Protein AF-A0A7V8QM22-F1 (afdb_monomer_lite)

Secondary structure (DSSP, 8-state):
-PPPPP------------------------S-------TT-----GGGSS-HHHHHHHHHHHHHT-TTHHHHHHHHHHHHHHHHHHT----EEEESSSEE-GGGHHHHHH-TT---SEEEE--------EEEEEEE-SGGGTTHHHHHHHHHHHHHHHHHHHTT-EEEEEEE--S-SS--GGG-

Structure (mmCIF, N/CA/C/O backbone):
data_AF-A0A7V8QM22-F1
#
_entry.id   AF-A0A7V8QM22-F1
#
loop_
_atom_site.group_PDB
_atom_site.id
_atom_site.type_symbol
_atom_site.label_atom_id
_atom_site.label_alt_id
_atom_site.label_comp_id
_atom_site.label_asym_id
_atom_site.label_entity_id
_atom_site.label_seq_id
_atom_site.pdbx_PDB_ins_code
_atom_site.Cartn_x
_atom_site.Cartn_y
_atom_site.Cartn_z
_atom_site.occupancy
_atom_site.B_iso_or_equiv
_atom_site.auth_seq_id
_atom_site.auth_comp_id
_atom_site.auth_asym_id
_atom_site.auth_atom_id
_atom_site.pdbx_PDB_model_num
ATOM 1 N N . ALA A 1 1 ? 80.770 -4.528 4.089 1.00 45.28 1 ALA A N 1
ATOM 2 C CA . ALA A 1 1 ? 79.587 -5.407 4.000 1.00 45.28 1 ALA A CA 1
ATOM 3 C C . ALA A 1 1 ? 78.408 -4.649 4.597 1.00 45.28 1 ALA A C 1
ATOM 5 O O . ALA A 1 1 ? 78.190 -4.678 5.799 1.00 45.28 1 ALA A O 1
ATOM 6 N N . GLU A 1 2 ? 77.766 -3.831 3.766 1.00 41.53 2 GLU A N 1
ATOM 7 C CA . GLU A 1 2 ? 76.784 -2.824 4.176 1.00 41.53 2 GLU A CA 1
ATOM 8 C C . GLU A 1 2 ? 75.385 -3.440 4.291 1.00 41.53 2 GLU A C 1
ATOM 10 O O . GLU A 1 2 ? 74.870 -4.046 3.348 1.00 41.53 2 GLU A O 1
ATOM 15 N N . GLY A 1 3 ? 74.776 -3.294 5.469 1.00 40.25 3 GLY A N 1
ATOM 16 C CA . GLY A 1 3 ? 73.419 -3.740 5.760 1.00 40.25 3 GLY A CA 1
ATOM 17 C C . GLY A 1 3 ? 72.374 -2.843 5.097 1.00 40.25 3 GLY A C 1
ATOM 18 O O . GLY A 1 3 ? 72.272 -1.658 5.402 1.00 40.25 3 GLY A O 1
ATOM 19 N N . ARG A 1 4 ? 71.559 -3.424 4.212 1.00 44.34 4 ARG A N 1
ATOM 20 C CA . ARG A 1 4 ? 70.336 -2.796 3.691 1.00 44.34 4 ARG A CA 1
ATOM 21 C C . ARG A 1 4 ? 69.143 -3.143 4.596 1.00 44.34 4 ARG A C 1
ATOM 23 O O . ARG A 1 4 ? 68.925 -4.328 4.851 1.00 44.34 4 ARG A O 1
ATOM 30 N N . PRO A 1 5 ? 68.333 -2.168 5.046 1.00 45.66 5 PRO A N 1
ATOM 31 C CA . PRO A 1 5 ? 67.166 -2.442 5.878 1.00 45.66 5 PRO A CA 1
ATOM 32 C C . PRO A 1 5 ? 65.980 -2.997 5.070 1.00 45.66 5 PRO A C 1
ATOM 34 O O . PRO A 1 5 ? 65.733 -2.623 3.919 1.00 45.66 5 PRO A O 1
ATOM 37 N N . ARG A 1 6 ? 65.240 -3.911 5.714 1.00 42.06 6 ARG A N 1
ATOM 38 C CA . ARG A 1 6 ? 63.990 -4.542 5.257 1.00 42.06 6 ARG A CA 1
ATOM 39 C C . ARG A 1 6 ? 62.952 -3.490 4.840 1.00 42.06 6 ARG A C 1
ATOM 41 O O . ARG A 1 6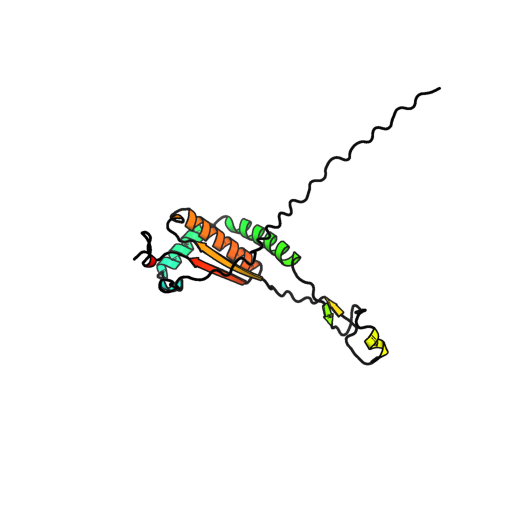 ? 62.609 -2.612 5.621 1.00 42.06 6 ARG A O 1
ATOM 48 N N . ARG A 1 7 ? 62.380 -3.639 3.639 1.00 43.34 7 ARG A N 1
ATOM 49 C CA . ARG A 1 7 ? 61.171 -2.914 3.213 1.00 43.34 7 ARG A CA 1
ATOM 50 C C . ARG A 1 7 ? 59.961 -3.403 4.016 1.00 43.34 7 ARG A C 1
ATOM 52 O O . ARG A 1 7 ? 59.476 -4.508 3.780 1.00 43.34 7 ARG A O 1
ATOM 59 N N . GLU A 1 8 ? 59.458 -2.573 4.922 1.00 37.38 8 GLU A N 1
ATOM 60 C CA . GLU A 1 8 ? 58.144 -2.748 5.544 1.00 37.38 8 GLU A CA 1
ATOM 61 C C . GLU A 1 8 ? 57.033 -2.572 4.499 1.00 37.38 8 GLU A C 1
ATOM 63 O O . GLU A 1 8 ? 56.907 -1.536 3.843 1.00 37.38 8 GLU A O 1
ATOM 68 N N . ARG A 1 9 ? 56.212 -3.612 4.329 1.00 37.69 9 ARG A N 1
ATOM 69 C CA . ARG A 1 9 ? 54.953 -3.537 3.584 1.00 37.69 9 ARG A CA 1
ATOM 70 C C . ARG A 1 9 ? 53.921 -2.829 4.461 1.00 37.69 9 ARG A C 1
ATOM 72 O O . ARG A 1 9 ? 53.486 -3.389 5.461 1.00 37.69 9 ARG A O 1
ATOM 79 N N . ARG A 1 10 ? 53.485 -1.631 4.065 1.00 36.47 10 ARG A N 1
ATOM 80 C CA . ARG A 1 10 ? 52.263 -1.021 4.611 1.00 36.47 10 ARG A CA 1
ATOM 81 C C . ARG A 1 10 ? 51.049 -1.876 4.213 1.00 36.47 10 ARG A C 1
ATOM 83 O O . ARG A 1 10 ? 50.891 -2.131 3.017 1.00 36.47 10 ARG A O 1
ATOM 90 N N . PRO A 1 11 ? 50.170 -2.288 5.141 1.00 33.47 11 PRO A N 1
ATOM 91 C CA . PRO A 1 11 ? 48.854 -2.775 4.761 1.00 33.47 11 PRO A CA 1
ATOM 92 C C . PRO A 1 11 ? 48.013 -1.582 4.289 1.00 33.47 11 PRO A C 1
ATOM 94 O O . PRO A 1 11 ? 47.909 -0.566 4.979 1.00 33.47 11 PRO A O 1
ATOM 97 N N . ALA A 1 12 ? 47.438 -1.692 3.092 1.00 37.38 12 ALA A N 1
ATOM 98 C CA . ALA A 1 12 ? 46.453 -0.743 2.597 1.00 37.38 12 ALA A CA 1
ATOM 99 C C . ALA A 1 12 ? 45.222 -0.793 3.514 1.00 37.38 12 ALA A C 1
ATOM 101 O O . ALA A 1 12 ? 44.498 -1.787 3.558 1.00 37.38 12 ALA A O 1
ATOM 102 N N . GLN A 1 13 ? 45.028 0.273 4.285 1.00 35.12 13 GLN A N 1
ATOM 103 C CA . GLN A 1 13 ? 43.844 0.483 5.102 1.00 35.12 13 GLN A CA 1
ATOM 104 C C . GLN A 1 13 ? 42.656 0.854 4.204 1.00 35.12 13 GLN A C 1
ATOM 106 O O . GLN A 1 13 ? 42.720 1.818 3.449 1.00 35.12 13 GLN A O 1
ATOM 111 N N . GLY A 1 14 ? 41.584 0.069 4.326 1.00 31.55 14 GLY A N 1
ATOM 112 C CA . GLY A 1 14 ? 40.194 0.525 4.384 1.00 31.55 14 GLY A CA 1
ATOM 113 C C . GLY A 1 14 ? 39.611 1.314 3.208 1.00 31.55 14 GLY A C 1
ATOM 114 O O . GLY A 1 14 ? 39.709 2.534 3.160 1.00 31.55 14 GLY A O 1
ATOM 115 N N . MET A 1 15 ? 38.795 0.638 2.396 1.00 32.09 15 MET A N 1
ATOM 116 C CA . MET A 1 15 ? 37.556 1.239 1.887 1.00 32.09 15 MET A CA 1
ATOM 117 C C . MET A 1 15 ? 36.357 0.427 2.392 1.00 32.09 15 MET A C 1
ATOM 119 O O . MET A 1 15 ? 36.405 -0.805 2.352 1.00 32.09 15 MET A O 1
ATOM 123 N N . PRO A 1 16 ? 35.306 1.080 2.920 1.00 36.97 16 PRO A N 1
ATOM 124 C CA . PRO A 1 16 ? 34.234 0.390 3.615 1.00 36.97 16 PRO A CA 1
ATOM 125 C C . PRO A 1 16 ? 33.339 -0.380 2.646 1.00 36.97 16 PRO A C 1
ATOM 127 O O . PRO A 1 16 ? 32.960 0.105 1.578 1.00 36.97 16 PRO A O 1
ATOM 130 N N . ALA A 1 17 ? 32.971 -1.582 3.085 1.00 35.38 17 ALA A N 1
ATOM 131 C CA . ALA A 1 17 ? 31.935 -2.405 2.496 1.00 35.38 17 ALA A CA 1
ATOM 132 C C . ALA A 1 17 ? 30.661 -1.578 2.282 1.00 35.38 17 ALA A C 1
ATOM 134 O O . ALA A 1 17 ? 30.117 -0.975 3.210 1.00 35.38 17 ALA A O 1
ATOM 135 N N . SER A 1 18 ? 30.170 -1.564 1.045 1.00 34.50 18 SER A N 1
ATOM 136 C CA . SER A 1 18 ? 28.852 -1.039 0.726 1.00 34.50 18 SER A CA 1
ATOM 137 C C . SER A 1 18 ? 27.806 -1.800 1.540 1.00 34.50 18 SER A C 1
ATOM 139 O O . SER A 1 18 ? 27.536 -2.972 1.269 1.00 34.50 18 SER A O 1
ATOM 141 N N . ILE A 1 19 ? 27.187 -1.126 2.508 1.00 38.94 19 ILE A N 1
ATOM 142 C CA . ILE A 1 19 ? 25.986 -1.599 3.201 1.00 38.94 19 ILE A CA 1
ATOM 143 C C . ILE A 1 19 ? 24.818 -1.473 2.215 1.00 38.94 19 ILE A C 1
ATOM 145 O O . ILE A 1 19 ? 23.963 -0.594 2.293 1.00 38.94 19 ILE A O 1
ATOM 149 N N . ALA A 1 20 ? 24.805 -2.345 1.213 1.00 33.81 20 ALA A N 1
ATOM 150 C CA . ALA A 1 20 ? 23.637 -2.600 0.395 1.00 33.81 20 ALA A CA 1
ATOM 151 C C . ALA A 1 20 ? 22.849 -3.722 1.071 1.00 33.81 20 ALA A C 1
ATOM 153 O O . ALA A 1 20 ? 22.797 -4.844 0.580 1.00 33.81 20 ALA A O 1
ATOM 154 N N . GLY A 1 21 ? 22.244 -3.407 2.219 1.00 31.16 21 GLY A N 1
ATOM 155 C CA . GLY A 1 21 ? 21.245 -4.265 2.843 1.00 31.16 21 GLY A CA 1
ATOM 156 C C . GLY A 1 21 ? 20.029 -4.363 1.928 1.00 31.16 21 GLY A C 1
ATOM 157 O O . GLY A 1 21 ? 19.086 -3.583 2.034 1.00 31.16 21 GLY A O 1
ATOM 158 N N . SER A 1 22 ? 20.064 -5.282 0.967 1.00 33.56 22 SER A N 1
ATOM 159 C CA . SER A 1 22 ? 18.864 -5.730 0.283 1.00 33.56 22 SER A CA 1
ATOM 160 C C . SER A 1 22 ? 18.075 -6.560 1.283 1.00 33.56 22 SER A C 1
ATOM 162 O O . SER A 1 22 ? 18.354 -7.742 1.468 1.00 33.56 22 SER A O 1
ATOM 164 N N . VAL A 1 23 ? 17.095 -5.943 1.940 1.00 36.41 23 VAL A N 1
ATOM 165 C CA . VAL A 1 23 ? 16.061 -6.690 2.659 1.00 36.41 23 VAL A CA 1
ATOM 166 C C . VAL A 1 23 ? 15.199 -7.374 1.599 1.00 36.41 23 VAL A C 1
ATOM 168 O O . VAL A 1 23 ? 14.213 -6.835 1.107 1.00 36.41 23 VAL A O 1
ATOM 171 N N . SER A 1 24 ? 15.643 -8.541 1.145 1.00 38.94 24 SER A N 1
ATOM 172 C CA . SER A 1 24 ? 14.821 -9.468 0.382 1.00 38.94 24 SER A CA 1
ATOM 173 C C . SER A 1 24 ? 14.064 -10.325 1.383 1.00 38.94 24 SER A C 1
ATOM 175 O O . SER A 1 24 ? 14.605 -11.310 1.883 1.00 38.94 24 SER A O 1
ATOM 177 N N . VAL A 1 25 ? 12.819 -9.955 1.680 1.00 43.47 25 VAL A N 1
ATOM 178 C CA . VAL A 1 25 ? 11.895 -10.867 2.358 1.00 43.47 25 VAL A CA 1
ATOM 179 C C . VAL A 1 25 ? 11.532 -11.946 1.343 1.00 43.47 25 VAL A C 1
ATOM 181 O O . VAL A 1 25 ? 10.702 -11.741 0.461 1.00 43.47 25 VAL A O 1
ATOM 184 N N . ARG A 1 26 ? 12.230 -13.082 1.400 1.00 41.56 26 ARG A N 1
ATOM 185 C CA . ARG A 1 26 ? 11.804 -14.296 0.706 1.00 41.56 26 ARG A CA 1
ATOM 186 C C . ARG A 1 26 ? 10.667 -14.876 1.535 1.00 41.56 26 ARG A C 1
ATOM 188 O O . ARG A 1 26 ? 10.925 -15.439 2.593 1.00 41.56 26 ARG A O 1
ATOM 195 N N . ILE A 1 27 ? 9.429 -14.734 1.069 1.00 49.97 27 ILE A N 1
ATOM 196 C CA . ILE A 1 27 ? 8.336 -15.552 1.594 1.00 49.97 27 ILE A CA 1
ATOM 197 C C . ILE A 1 27 ? 8.632 -16.965 1.094 1.00 49.97 27 ILE A C 1
ATOM 199 O O . ILE A 1 27 ? 8.456 -17.269 -0.085 1.00 49.97 27 ILE A O 1
ATOM 203 N N . ALA A 1 28 ? 9.231 -17.789 1.955 1.00 51.16 28 ALA A N 1
ATOM 204 C CA . ALA A 1 28 ? 9.367 -19.209 1.686 1.00 51.16 28 ALA A CA 1
ATOM 205 C C . ALA A 1 28 ? 7.959 -19.767 1.449 1.00 51.16 28 ALA A C 1
ATOM 207 O O . ALA A 1 28 ? 7.033 -19.416 2.182 1.00 51.16 28 ALA A O 1
ATOM 208 N N . ALA A 1 29 ? 7.791 -20.604 0.424 1.00 55.72 29 ALA A N 1
ATOM 209 C CA . ALA A 1 29 ? 6.568 -21.373 0.246 1.00 55.72 29 ALA A CA 1
ATOM 210 C C . ALA A 1 29 ? 6.501 -22.399 1.387 1.00 55.72 29 ALA A C 1
ATOM 212 O O . ALA A 1 29 ? 6.966 -23.528 1.255 1.00 55.72 29 ALA A O 1
ATOM 213 N N . GLY A 1 30 ? 6.038 -21.944 2.551 1.00 65.12 30 GLY A N 1
ATOM 214 C CA . GLY A 1 30 ? 5.703 -22.794 3.680 1.00 65.12 30 GLY A CA 1
ATOM 215 C C . GLY A 1 30 ? 4.510 -23.692 3.344 1.00 65.12 30 GLY A C 1
ATOM 216 O O . GLY A 1 30 ? 3.921 -23.558 2.264 1.00 65.12 30 GLY A O 1
ATOM 217 N N . PRO A 1 31 ? 4.146 -24.613 4.251 1.00 70.31 31 PRO A N 1
ATOM 218 C CA . PRO A 1 31 ? 2.927 -25.399 4.104 1.00 70.31 31 PRO A CA 1
ATOM 219 C C . PRO A 1 31 ? 1.745 -24.472 3.795 1.00 70.31 31 PRO A C 1
ATOM 221 O O . PRO A 1 31 ? 1.655 -23.368 4.342 1.00 70.31 31 PRO A O 1
ATOM 224 N N . ARG A 1 32 ? 0.874 -24.894 2.868 1.00 71.56 32 ARG A N 1
ATOM 225 C CA . ARG A 1 32 ? -0.347 -24.142 2.559 1.00 71.56 32 ARG A CA 1
ATOM 226 C C . ARG A 1 32 ? -1.127 -23.989 3.859 1.00 71.56 32 ARG A C 1
ATOM 228 O O . ARG A 1 32 ? -1.402 -24.974 4.530 1.00 71.56 32 ARG A O 1
ATOM 235 N N . TYR A 1 33 ? -1.397 -22.744 4.230 1.00 78.06 33 TYR A N 1
ATOM 236 C CA . TYR A 1 33 ? -2.217 -22.438 5.388 1.00 78.06 33 TYR A CA 1
ATOM 237 C C . TYR A 1 33 ? -3.641 -22.916 5.103 1.00 78.06 33 TYR A C 1
ATOM 239 O O . TYR A 1 33 ? -4.306 -22.372 4.217 1.00 78.06 33 TYR A O 1
ATOM 247 N N . ASP A 1 34 ? -4.081 -23.943 5.825 1.00 80.38 34 ASP A N 1
ATOM 248 C CA . ASP A 1 34 ? -5.452 -24.428 5.753 1.00 80.38 34 ASP A CA 1
ATOM 249 C C . ASP A 1 34 ? -6.336 -23.523 6.608 1.00 80.38 34 ASP A C 1
ATOM 251 O O . ASP A 1 34 ? -6.185 -23.414 7.827 1.00 80.38 34 ASP A O 1
ATOM 255 N N . VAL A 1 35 ? -7.248 -22.821 5.939 1.00 80.94 35 VAL A N 1
ATOM 256 C CA . VAL A 1 35 ? -8.202 -21.932 6.599 1.00 80.94 35 VAL A CA 1
ATOM 257 C C . VAL A 1 35 ? -9.227 -22.794 7.329 1.00 80.94 35 VAL A C 1
ATOM 259 O O . VAL A 1 35 ? -10.015 -23.484 6.688 1.00 80.94 35 VAL A O 1
ATOM 262 N N . TYR A 1 36 ? -9.224 -22.731 8.662 1.00 81.25 36 TYR A N 1
ATOM 263 C CA . TYR A 1 36 ? -10.134 -23.512 9.504 1.00 81.25 36 TYR A CA 1
ATOM 264 C C . TYR A 1 36 ? -11.610 -23.143 9.277 1.00 81.25 36 TYR A C 1
ATOM 266 O O . TYR A 1 36 ? -12.461 -24.018 9.156 1.00 81.25 36 TYR A O 1
ATOM 274 N N . THR A 1 37 ? -11.926 -21.847 9.176 1.00 84.56 37 THR A N 1
ATOM 275 C CA . THR A 1 37 ? -13.270 -21.352 8.842 1.00 84.56 37 THR A CA 1
ATOM 276 C C . THR A 1 37 ? -13.203 -19.922 8.308 1.00 84.56 37 THR A C 1
ATOM 278 O O . THR A 1 37 ? -12.289 -19.181 8.658 1.00 84.56 37 THR A O 1
ATOM 281 N N . ARG A 1 38 ? -14.174 -19.540 7.471 1.00 85.06 38 ARG A N 1
ATOM 282 C CA . ARG A 1 38 ? -14.392 -18.159 6.989 1.00 85.06 38 ARG A CA 1
ATOM 283 C C . ARG A 1 38 ? -15.728 -17.576 7.447 1.00 85.06 38 ARG A C 1
ATOM 285 O O . ARG A 1 38 ? -16.110 -16.498 7.012 1.00 85.06 38 ARG A O 1
ATOM 292 N N . ALA A 1 39 ? -16.463 -18.295 8.297 1.00 85.31 39 ALA A N 1
ATOM 293 C CA . ALA A 1 39 ? -17.824 -17.930 8.692 1.00 85.31 39 ALA A CA 1
ATOM 294 C C . ALA A 1 39 ? -17.919 -16.575 9.422 1.00 85.31 39 ALA A C 1
ATOM 296 O O . ALA A 1 39 ? -19.001 -16.004 9.510 1.00 85.31 39 ALA A O 1
ATOM 297 N N . HIS A 1 40 ? -16.794 -16.068 9.933 1.00 80.38 40 HIS A N 1
ATOM 298 C CA . HIS A 1 40 ? -16.707 -14.820 10.691 1.00 80.38 40 HIS A CA 1
ATOM 299 C C . HIS A 1 40 ? -15.883 -13.736 9.980 1.00 80.38 40 HIS A C 1
ATOM 301 O O . HIS A 1 40 ? -15.652 -12.678 10.563 1.00 80.38 40 HIS A O 1
ATOM 307 N N . ASP A 1 41 ? -15.417 -13.998 8.755 1.00 83.25 41 ASP A N 1
ATOM 308 C CA . ASP A 1 41 ? -14.631 -13.033 7.992 1.00 83.25 41 ASP A CA 1
ATOM 309 C C . ASP A 1 41 ? -15.569 -12.041 7.302 1.00 83.25 41 ASP A C 1
ATOM 311 O O . ASP A 1 41 ? -16.475 -12.427 6.563 1.00 83.25 41 ASP A O 1
ATOM 315 N N . GLU A 1 42 ? -15.315 -10.749 7.495 1.00 85.44 42 GLU A N 1
ATOM 316 C CA . GLU A 1 42 ? -16.061 -9.678 6.842 1.00 85.44 42 GLU A CA 1
ATOM 317 C C . GLU A 1 42 ? -15.110 -8.791 6.036 1.00 85.44 42 GLU A C 1
ATOM 319 O O . GLU A 1 42 ? -14.013 -8.445 6.478 1.00 85.44 42 GLU A O 1
ATOM 324 N N . THR A 1 43 ? -15.530 -8.411 4.829 1.00 88.62 43 THR A N 1
ATOM 325 C CA . THR A 1 43 ? -14.833 -7.417 4.008 1.00 88.62 43 THR A CA 1
ATOM 326 C C . THR A 1 43 ? -15.763 -6.244 3.772 1.00 88.62 43 THR A C 1
ATOM 328 O O . THR A 1 43 ? -16.776 -6.375 3.090 1.00 88.62 43 THR A O 1
ATOM 331 N N . VAL A 1 44 ? -15.387 -5.086 4.306 1.00 88.62 44 VAL A N 1
ATOM 332 C CA . VAL A 1 44 ? -16.162 -3.849 4.187 1.00 88.62 44 VAL A CA 1
ATOM 333 C C . VAL A 1 44 ? -15.374 -2.841 3.366 1.00 88.62 44 VAL A C 1
ATOM 335 O O . VAL A 1 44 ? -14.145 -2.766 3.462 1.00 88.62 44 VAL A O 1
ATOM 338 N N . ARG A 1 45 ? -16.063 -2.041 2.547 1.00 87.25 45 ARG A N 1
ATOM 339 C CA . ARG A 1 45 ? -15.408 -0.934 1.848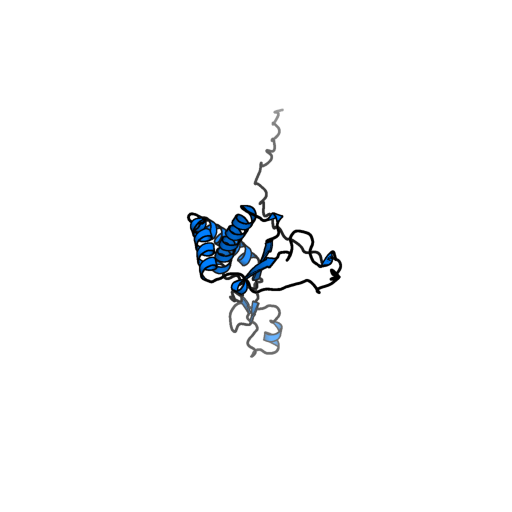 1.00 87.25 45 ARG A CA 1
ATOM 340 C C . ARG A 1 45 ? -15.165 0.212 2.831 1.00 87.25 45 ARG A C 1
ATOM 342 O O . ARG A 1 45 ? -16.099 0.622 3.515 1.00 87.25 45 ARG A O 1
ATOM 349 N N . PRO A 1 46 ? -13.961 0.813 2.859 1.00 82.31 46 PRO A N 1
ATOM 350 C CA . PRO A 1 46 ? -13.670 1.911 3.780 1.00 82.31 46 PRO A CA 1
ATOM 351 C C . PRO A 1 46 ? -14.635 3.102 3.674 1.00 82.31 46 PRO A C 1
ATOM 353 O O . PRO A 1 46 ? -14.899 3.758 4.675 1.00 82.31 46 PRO A O 1
ATOM 356 N N . GLY A 1 47 ? -15.172 3.371 2.477 1.00 82.69 47 GLY A N 1
ATOM 357 C CA . GLY A 1 47 ? -16.133 4.455 2.244 1.00 82.69 47 GLY A CA 1
ATOM 358 C C . GLY A 1 47 ? -17.489 4.259 2.926 1.00 82.69 47 GLY A C 1
ATOM 359 O O . GLY A 1 47 ? -18.171 5.244 3.177 1.00 82.69 47 GLY A O 1
ATOM 360 N N . ASP A 1 48 ? -17.842 3.022 3.279 1.00 87.19 48 ASP A N 1
ATOM 361 C CA . ASP A 1 48 ? -19.116 2.702 3.929 1.00 87.19 48 ASP A CA 1
ATOM 362 C C . ASP A 1 48 ? -19.016 2.825 5.465 1.00 87.19 48 ASP A C 1
ATOM 364 O O . ASP A 1 48 ? -20.029 2.870 6.158 1.00 87.19 48 ASP A O 1
ATOM 368 N N . LEU A 1 49 ? -17.793 2.912 6.011 1.00 85.62 49 LEU A N 1
ATOM 369 C CA . LEU A 1 49 ? -17.527 2.959 7.456 1.00 85.62 49 LEU A CA 1
ATOM 370 C C . LEU A 1 49 ? -17.617 4.365 8.061 1.00 85.62 49 LEU A C 1
ATOM 372 O O . LEU A 1 49 ? -17.725 4.508 9.280 1.00 85.62 49 LEU A O 1
ATOM 376 N N . VAL A 1 50 ? -17.496 5.411 7.243 1.00 88.31 50 VAL A N 1
ATOM 377 C CA . VAL A 1 50 ? -17.389 6.798 7.713 1.00 88.31 50 VAL A CA 1
ATOM 378 C C . VAL A 1 50 ? -18.228 7.735 6.863 1.00 88.31 50 VAL A C 1
ATOM 380 O O . VAL A 1 50 ? -18.252 7.644 5.639 1.00 88.31 50 VAL A O 1
ATOM 383 N N . SER A 1 51 ? -18.876 8.703 7.512 1.00 91.94 51 SER A N 1
ATOM 384 C CA . SER A 1 51 ? -19.573 9.763 6.786 1.00 91.94 51 SER A CA 1
ATOM 385 C C . SER A 1 51 ? -18.581 10.669 6.032 1.00 91.94 51 SER A C 1
ATOM 387 O O . SER A 1 51 ? -17.434 10.839 6.470 1.00 91.94 51 SER A O 1
ATOM 389 N N . PRO A 1 52 ? -19.011 11.344 4.948 1.00 91.88 52 PRO A N 1
ATOM 390 C CA . PRO A 1 52 ? -18.154 12.270 4.204 1.00 91.88 52 PRO A CA 1
ATOM 391 C C . PRO A 1 52 ? -17.526 13.370 5.074 1.00 91.88 52 PRO A C 1
ATOM 393 O O . PRO A 1 52 ? -16.362 13.721 4.894 1.00 91.88 52 PRO A O 1
ATOM 396 N N . GLN A 1 53 ? -18.266 13.886 6.062 1.00 92.19 53 GLN A N 1
ATOM 397 C CA . GLN A 1 53 ? -17.776 14.919 6.982 1.00 92.19 53 GLN A CA 1
ATOM 398 C C . GLN A 1 53 ? -16.662 14.395 7.900 1.00 92.19 53 GLN A C 1
ATOM 400 O O . GLN A 1 53 ? -15.650 15.070 8.109 1.00 92.19 53 GLN A O 1
ATOM 405 N N . GLN A 1 54 ? -16.814 13.175 8.424 1.00 91.06 54 GLN A N 1
ATOM 406 C CA . GLN A 1 54 ? -15.772 12.530 9.225 1.00 91.06 54 GLN A CA 1
ATOM 407 C C . GLN A 1 54 ? -14.521 12.262 8.389 1.00 91.06 54 GLN A C 1
ATOM 409 O O . GLN A 1 54 ? -13.413 12.526 8.855 1.00 91.06 54 GLN A O 1
ATOM 414 N N . LEU A 1 55 ? -14.688 11.808 7.145 1.00 90.69 55 LEU A N 1
ATOM 415 C CA . LEU A 1 55 ? -13.579 11.576 6.225 1.00 90.69 55 LEU A CA 1
ATOM 416 C C . LEU A 1 55 ? -12.787 12.863 5.951 1.00 90.69 55 LEU A C 1
ATOM 418 O O . LEU A 1 55 ? -11.560 12.857 6.044 1.00 90.69 55 LEU A O 1
ATOM 422 N N . MET A 1 56 ? -13.472 13.983 5.697 1.00 91.81 56 MET A N 1
ATOM 423 C CA . MET A 1 56 ? -12.825 15.292 5.538 1.00 91.81 56 MET A CA 1
ATOM 424 C C . MET A 1 56 ? -12.047 15.710 6.793 1.00 91.81 56 MET A C 1
ATOM 426 O O . MET A 1 56 ? -10.912 16.174 6.692 1.00 91.81 56 MET A O 1
ATOM 430 N N . SER A 1 57 ? -12.623 15.508 7.981 1.00 92.44 57 SER A N 1
ATOM 431 C CA . SER A 1 57 ? -11.953 15.812 9.252 1.00 92.44 57 SER A CA 1
ATOM 432 C C . SER A 1 57 ? -10.681 14.980 9.447 1.00 92.44 57 SER A C 1
ATOM 434 O O . SER A 1 57 ? -9.622 15.529 9.755 1.00 92.44 57 SER A O 1
ATOM 436 N N . LEU A 1 58 ? -10.753 13.665 9.214 1.00 89.19 58 LEU A N 1
ATOM 437 C CA . LEU A 1 58 ? -9.603 12.760 9.306 1.00 89.19 58 LEU A CA 1
ATOM 438 C C . LEU A 1 58 ? -8.516 13.119 8.289 1.00 89.19 58 LEU A C 1
ATOM 440 O O . LEU A 1 58 ? -7.329 13.102 8.618 1.00 89.19 58 LEU A O 1
ATOM 444 N N . ARG A 1 59 ? -8.915 13.489 7.066 1.00 89.94 59 ARG A N 1
ATOM 445 C CA . ARG A 1 59 ? -7.985 13.934 6.028 1.00 89.94 59 ARG A CA 1
ATOM 446 C C . ARG A 1 59 ? -7.235 15.192 6.454 1.00 89.94 59 ARG A C 1
ATOM 448 O O . ARG A 1 59 ? -6.009 15.214 6.369 1.00 89.94 59 ARG A O 1
ATOM 455 N N . ARG A 1 60 ? -7.951 16.188 6.980 1.00 90.62 60 ARG A N 1
ATOM 456 C CA . ARG A 1 60 ? -7.349 17.423 7.490 1.00 90.62 60 ARG A CA 1
ATOM 457 C C . ARG A 1 60 ? -6.352 17.143 8.618 1.00 90.62 60 ARG A C 1
ATOM 459 O O . ARG A 1 60 ? -5.246 17.665 8.586 1.00 90.62 60 ARG A O 1
ATOM 466 N N . GLN A 1 61 ? -6.693 16.265 9.564 1.00 88.38 61 GLN A N 1
ATOM 467 C CA . GLN A 1 61 ? -5.783 15.882 10.654 1.00 88.38 61 GLN A CA 1
ATOM 468 C C . GLN A 1 61 ? -4.480 15.239 10.149 1.00 88.38 61 GLN A C 1
ATOM 470 O O . GLN A 1 61 ? -3.418 15.459 10.732 1.00 88.38 61 GLN A O 1
ATOM 475 N N . LEU A 1 62 ? -4.540 14.440 9.077 1.00 85.56 62 LEU A N 1
ATOM 476 C CA . LEU A 1 62 ? -3.338 13.871 8.459 1.00 85.56 62 LEU A CA 1
ATOM 477 C C . LEU A 1 62 ? -2.477 14.953 7.803 1.00 85.56 62 LEU A C 1
ATOM 479 O O . LEU A 1 62 ? -1.260 14.957 7.985 1.00 85.56 62 LEU A O 1
ATOM 483 N N . GLU A 1 63 ? -3.105 15.876 7.077 1.00 84.81 63 GLU A N 1
ATOM 484 C CA . GLU A 1 63 ? -2.424 16.979 6.393 1.00 84.81 63 GLU A CA 1
ATOM 485 C C . GLU A 1 63 ? -1.749 17.940 7.383 1.00 84.81 63 GLU A C 1
ATOM 487 O O . GLU A 1 63 ? -0.574 18.270 7.216 1.00 84.81 63 GLU A O 1
ATOM 492 N N . GLU A 1 64 ? -2.433 18.305 8.469 1.00 85.75 64 GLU A N 1
ATOM 493 C CA . GLU A 1 64 ? -1.886 19.129 9.560 1.00 85.75 64 GLU A CA 1
ATOM 494 C C . GLU A 1 64 ? -0.696 18.466 10.267 1.00 85.75 64 GLU A C 1
ATOM 496 O O . GLU A 1 64 ? 0.196 19.148 10.767 1.00 85.75 64 GLU A O 1
ATOM 501 N N . ALA A 1 65 ? -0.649 17.134 10.294 1.00 77.81 65 ALA A N 1
ATOM 502 C CA . ALA A 1 65 ? 0.453 16.380 10.880 1.00 77.81 65 ALA A CA 1
ATOM 503 C C . ALA A 1 65 ? 1.654 16.199 9.926 1.00 77.81 65 ALA A C 1
ATOM 505 O O . ALA A 1 65 ? 2.681 15.658 10.341 1.00 77.81 65 ALA A O 1
ATOM 506 N N . THR A 1 66 ? 1.562 16.647 8.665 1.00 70.44 66 THR A N 1
ATOM 507 C CA . THR A 1 66 ? 2.620 16.491 7.644 1.00 70.44 66 THR A CA 1
ATOM 508 C C . THR A 1 66 ? 3.147 17.784 6.980 1.00 70.44 66 THR A C 1
ATOM 510 O O . THR A 1 66 ? 3.569 17.727 5.822 1.00 70.44 66 THR A O 1
ATOM 513 N N . PRO A 1 67 ? 3.266 18.943 7.662 1.00 66.44 67 PRO A N 1
ATOM 514 C CA . PRO A 1 67 ? 3.708 20.185 7.016 1.00 66.44 67 PRO A CA 1
ATOM 515 C C . PRO A 1 67 ? 5.148 20.113 6.470 1.00 66.44 67 PRO A C 1
ATOM 517 O O . PRO A 1 67 ? 5.443 20.664 5.411 1.00 66.44 67 PRO A O 1
ATOM 520 N N . GLU A 1 68 ? 6.049 19.365 7.118 1.00 66.69 68 GLU A N 1
ATOM 521 C CA . GLU A 1 68 ? 7.444 19.191 6.662 1.00 66.69 68 GLU A CA 1
ATOM 522 C C . GLU A 1 68 ? 7.656 17.998 5.713 1.00 66.69 68 GLU A C 1
ATOM 524 O O . GLU A 1 68 ? 8.763 17.739 5.222 1.00 66.69 68 GLU A O 1
ATOM 529 N N . ALA A 1 69 ? 6.600 17.242 5.423 1.00 66.62 69 ALA A N 1
ATOM 530 C CA . ALA A 1 69 ? 6.751 15.915 4.850 1.00 66.62 69 ALA A CA 1
ATOM 531 C C . ALA A 1 69 ? 7.112 15.921 3.357 1.00 66.62 69 ALA A C 1
ATOM 533 O O . ALA A 1 69 ? 7.702 14.966 2.855 1.00 66.62 69 ALA A O 1
ATOM 534 N N . THR A 1 70 ? 6.876 17.029 2.652 1.00 68.44 70 THR A N 1
ATOM 535 C CA . THR A 1 70 ? 7.183 17.199 1.221 1.00 68.44 70 THR A CA 1
ATOM 536 C C . THR A 1 70 ? 8.656 16.934 0.880 1.00 68.44 70 THR A C 1
ATOM 538 O O . THR A 1 70 ? 8.973 16.306 -0.141 1.00 68.44 70 THR A O 1
ATOM 541 N N . ARG A 1 71 ? 9.588 17.361 1.748 1.00 75.25 71 ARG A N 1
ATOM 542 C CA . ARG A 1 71 ? 11.031 17.107 1.564 1.00 75.25 71 ARG A CA 1
ATOM 543 C C . ARG A 1 71 ? 11.357 15.623 1.730 1.00 75.25 71 ARG A C 1
ATOM 545 O O . ARG A 1 71 ? 12.148 15.070 0.963 1.00 75.25 71 ARG A O 1
ATOM 552 N N . LEU A 1 72 ? 10.725 14.978 2.705 1.00 76.50 72 LEU A N 1
ATOM 553 C CA . LEU A 1 72 ? 10.931 13.573 3.039 1.00 76.50 72 LEU A CA 1
ATOM 554 C C . LEU A 1 72 ? 10.351 12.660 1.946 1.00 76.50 72 LEU A C 1
ATOM 556 O O . LEU A 1 72 ? 11.070 11.802 1.439 1.00 76.50 72 LEU A O 1
ATOM 560 N N . VAL A 1 73 ? 9.134 12.945 1.471 1.00 74.62 73 VAL A N 1
ATOM 561 C CA . VAL A 1 73 ? 8.493 12.294 0.309 1.00 74.62 73 VAL A CA 1
ATOM 562 C C . VAL A 1 73 ? 9.382 12.381 -0.923 1.00 74.62 73 VAL A C 1
ATOM 564 O O . VAL A 1 73 ? 9.604 11.390 -1.605 1.00 74.62 73 VAL A O 1
ATOM 567 N N . THR A 1 74 ? 9.949 13.552 -1.217 1.00 75.56 74 THR A N 1
ATOM 568 C CA . THR A 1 74 ? 10.802 13.711 -2.405 1.00 75.56 74 THR A CA 1
ATOM 569 C C . THR A 1 74 ? 12.095 12.900 -2.305 1.00 75.56 74 THR A C 1
ATOM 571 O O . THR A 1 74 ? 12.534 12.310 -3.294 1.00 75.56 74 THR A O 1
ATOM 574 N N . ARG A 1 75 ? 12.701 12.815 -1.114 1.00 81.19 75 ARG A N 1
ATOM 575 C CA . ARG A 1 75 ? 13.873 11.957 -0.879 1.00 81.19 75 ARG A CA 1
ATOM 576 C C . ARG A 1 75 ? 13.520 10.473 -0.988 1.00 81.19 75 ARG A C 1
ATOM 578 O O . ARG A 1 75 ? 14.268 9.735 -1.629 1.00 81.19 75 ARG A O 1
ATOM 585 N N . LEU A 1 76 ? 12.399 10.056 -0.399 1.00 78.31 76 LEU A N 1
ATOM 586 C CA . LEU A 1 76 ? 11.910 8.678 -0.450 1.00 78.31 76 LEU A CA 1
ATOM 587 C C . LEU A 1 76 ? 11.564 8.260 -1.876 1.00 78.31 76 LEU A C 1
ATOM 589 O O . LEU A 1 76 ? 12.077 7.245 -2.335 1.00 78.31 76 LEU A O 1
ATOM 593 N N . ALA A 1 77 ? 10.800 9.072 -2.607 1.00 76.19 77 ALA A N 1
ATOM 594 C CA . ALA A 1 77 ? 10.471 8.831 -4.007 1.00 76.19 77 ALA A CA 1
ATOM 595 C C . ALA A 1 77 ? 11.743 8.625 -4.848 1.00 76.19 77 ALA A C 1
ATOM 597 O O .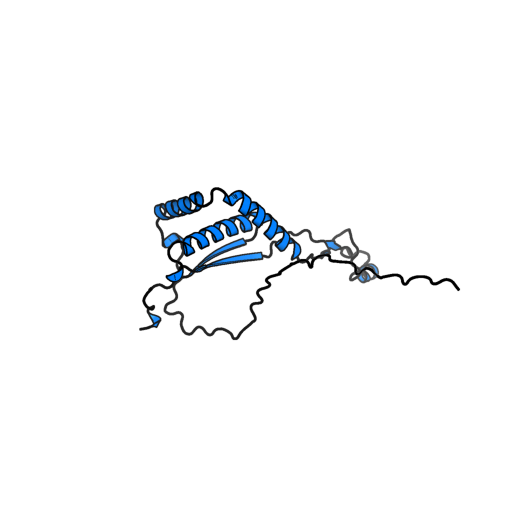 ALA A 1 77 ? 11.888 7.603 -5.507 1.00 76.19 77 ALA A O 1
ATOM 598 N N . ARG A 1 78 ? 12.746 9.508 -4.735 1.00 79.50 78 ARG A N 1
ATOM 599 C CA . ARG A 1 78 ? 14.029 9.346 -5.452 1.00 79.50 78 ARG A CA 1
ATOM 600 C C . ARG A 1 78 ? 14.808 8.094 -5.038 1.00 79.50 78 ARG A C 1
ATOM 602 O O . ARG A 1 78 ? 15.544 7.514 -5.838 1.00 79.50 78 ARG A O 1
ATOM 609 N N . ALA A 1 79 ? 14.733 7.692 -3.771 1.00 80.62 79 ALA A N 1
ATOM 610 C CA . ALA A 1 79 ? 15.368 6.463 -3.305 1.00 80.62 79 ALA A CA 1
ATOM 611 C C . ALA A 1 79 ? 14.662 5.221 -3.875 1.00 80.62 79 ALA A C 1
ATOM 613 O O . ALA A 1 79 ? 15.338 4.339 -4.407 1.00 80.62 79 ALA A O 1
ATOM 614 N N . LEU A 1 80 ? 13.329 5.187 -3.815 1.00 75.31 80 LEU A N 1
ATOM 615 C CA . LEU A 1 80 ? 12.491 4.111 -4.345 1.00 75.31 80 LEU A CA 1
ATOM 616 C C . LEU A 1 80 ? 12.633 3.994 -5.861 1.00 75.31 80 LEU A C 1
ATOM 618 O O . LEU A 1 80 ? 12.897 2.907 -6.365 1.00 75.31 80 LEU A O 1
ATOM 622 N N . GLU A 1 81 ? 12.563 5.111 -6.579 1.00 75.25 81 GLU A N 1
ATOM 623 C CA . GLU A 1 81 ? 12.714 5.167 -8.030 1.00 75.25 81 GLU A CA 1
ATOM 624 C C . GLU A 1 81 ? 14.028 4.522 -8.487 1.00 75.25 81 GLU A C 1
ATOM 626 O O . GLU A 1 81 ? 14.014 3.625 -9.331 1.00 75.25 81 GLU A O 1
ATOM 631 N N . ARG A 1 82 ? 15.160 4.891 -7.870 1.00 76.56 82 ARG A N 1
ATOM 632 C CA . ARG A 1 82 ? 16.471 4.302 -8.195 1.00 76.56 82 ARG A CA 1
ATOM 633 C C . ARG A 1 82 ? 16.503 2.792 -7.973 1.00 76.56 82 ARG A C 1
ATOM 635 O O . ARG A 1 82 ? 17.084 2.058 -8.771 1.00 76.56 82 ARG A O 1
ATOM 642 N N . ARG A 1 83 ? 15.882 2.311 -6.894 1.00 75.31 83 ARG A N 1
ATOM 643 C CA . ARG A 1 83 ? 15.842 0.878 -6.565 1.00 75.31 83 ARG A CA 1
ATOM 644 C C . ARG A 1 83 ? 14.940 0.098 -7.519 1.00 75.31 83 ARG A C 1
ATOM 646 O O . ARG A 1 83 ? 15.308 -1.002 -7.926 1.00 75.31 83 ARG A O 1
ATOM 653 N N . LEU A 1 84 ? 13.805 0.673 -7.906 1.00 69.81 84 LEU A N 1
ATOM 654 C CA . LEU A 1 84 ? 12.863 0.067 -8.845 1.00 69.81 84 LEU A CA 1
ATOM 655 C C . LEU A 1 84 ? 13.409 0.055 -10.278 1.00 69.81 84 LEU A C 1
ATOM 657 O O . LEU A 1 84 ? 13.233 -0.927 -10.990 1.00 69.81 84 LEU A O 1
ATOM 661 N N . GLN A 1 85 ? 14.130 1.097 -10.701 1.00 67.25 85 GLN A N 1
ATOM 662 C CA . GLN A 1 85 ? 14.799 1.137 -12.008 1.00 67.25 85 GLN A CA 1
ATOM 663 C C . GLN A 1 85 ? 15.925 0.096 -12.129 1.00 67.25 85 GLN A C 1
ATOM 665 O O . GLN A 1 85 ? 16.074 -0.522 -13.182 1.00 67.25 85 GLN A O 1
ATOM 670 N N . ALA A 1 86 ? 16.690 -0.142 -11.057 1.00 59.72 86 ALA A N 1
ATOM 671 C CA . ALA A 1 86 ? 17.807 -1.091 -11.062 1.00 59.72 86 ALA A CA 1
ATOM 672 C C . ALA A 1 86 ? 17.382 -2.562 -11.244 1.00 59.72 86 ALA A C 1
ATOM 674 O O . ALA A 1 86 ? 18.186 -3.383 -11.676 1.00 59.72 86 ALA A O 1
ATOM 675 N N . ARG A 1 87 ? 16.126 -2.903 -10.931 1.00 58.44 87 ARG A N 1
ATOM 676 C CA . ARG A 1 87 ? 15.584 -4.271 -11.019 1.00 58.44 87 ARG A CA 1
ATOM 677 C C . ARG A 1 87 ? 14.875 -4.581 -12.341 1.00 58.44 87 ARG A C 1
ATOM 679 O O . ARG A 1 87 ? 14.271 -5.641 -12.467 1.00 58.44 87 ARG A O 1
ATOM 686 N N . ARG A 1 88 ? 14.936 -3.682 -13.328 1.00 61.53 88 ARG A N 1
ATOM 687 C CA . ARG A 1 88 ? 14.188 -3.843 -14.580 1.00 61.53 88 ARG A CA 1
ATOM 688 C C . ARG A 1 88 ? 14.863 -4.842 -15.524 1.00 61.53 88 ARG A C 1
ATOM 69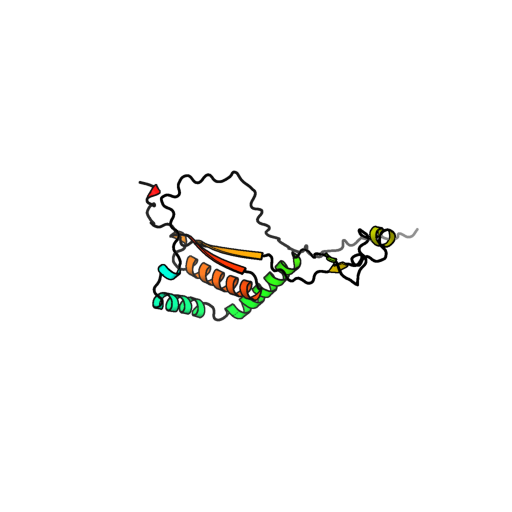0 O O . ARG A 1 88 ? 16.016 -4.618 -15.908 1.00 61.53 88 ARG A O 1
ATOM 697 N N . PRO A 1 89 ? 14.162 -5.905 -15.960 1.00 56.25 89 PRO A N 1
ATOM 698 C CA . PRO A 1 89 ? 14.671 -6.776 -17.003 1.00 56.25 89 PRO A CA 1
ATOM 699 C C . PRO A 1 89 ? 14.733 -5.988 -18.312 1.00 56.25 89 PRO A C 1
ATOM 701 O O . PRO A 1 89 ? 13.717 -5.575 -18.865 1.00 56.25 89 PRO A O 1
ATOM 704 N N . ARG A 1 90 ? 15.944 -5.766 -18.825 1.00 65.88 90 ARG A N 1
ATOM 705 C CA . ARG A 1 90 ? 16.121 -5.187 -20.159 1.00 65.88 90 ARG A CA 1
ATOM 706 C C . ARG A 1 90 ? 15.759 -6.251 -21.186 1.00 65.88 90 ARG A C 1
ATOM 708 O O . ARG A 1 90 ? 16.516 -7.203 -21.370 1.00 65.88 90 ARG A O 1
ATOM 715 N N . ARG A 1 91 ? 14.609 -6.104 -21.841 1.00 68.50 91 ARG A N 1
ATOM 716 C CA . ARG A 1 91 ? 14.210 -6.986 -22.940 1.00 68.50 91 ARG A CA 1
ATOM 717 C C . ARG A 1 91 ? 14.791 -6.471 -24.255 1.00 68.50 91 ARG A C 1
ATOM 719 O O . ARG A 1 91 ? 14.905 -5.267 -24.478 1.00 68.50 91 ARG A O 1
ATOM 726 N N . TRP A 1 92 ? 15.196 -7.398 -25.109 1.00 76.81 92 TRP A N 1
ATOM 727 C CA . TRP A 1 92 ? 15.557 -7.106 -26.492 1.00 76.81 92 TRP A CA 1
ATOM 728 C C . TRP A 1 92 ? 14.319 -7.330 -27.357 1.00 76.81 92 TRP A C 1
ATOM 730 O O . TRP A 1 92 ? 13.615 -8.319 -27.151 1.00 76.81 92 TRP A O 1
ATOM 740 N N . ARG A 1 93 ? 14.053 -6.415 -28.287 1.00 78.00 93 ARG A N 1
ATOM 741 C CA . ARG A 1 93 ? 12.987 -6.523 -29.289 1.00 78.00 93 ARG A CA 1
ATOM 742 C C . ARG A 1 93 ? 13.626 -6.617 -30.672 1.00 78.00 93 ARG A C 1
ATOM 744 O O . ARG A 1 93 ? 14.717 -6.089 -30.869 1.00 78.00 93 ARG A O 1
ATOM 751 N N . GLU A 1 94 ? 12.960 -7.295 -31.597 1.00 83.06 94 GLU A N 1
ATOM 752 C CA . GLU A 1 94 ? 13.298 -7.242 -33.023 1.00 83.06 94 GLU A CA 1
ATOM 753 C C . GLU A 1 94 ? 13.161 -5.815 -33.549 1.00 83.06 94 GLU A C 1
ATOM 755 O O . GLU A 1 94 ? 12.250 -5.089 -33.147 1.00 83.06 94 GLU A O 1
ATOM 760 N N . ALA A 1 95 ? 14.073 -5.431 -34.431 1.00 81.88 95 ALA A N 1
ATOM 761 C CA . ALA A 1 95 ? 14.064 -4.143 -35.098 1.00 81.88 95 ALA A CA 1
ATOM 762 C C . ALA A 1 95 ? 14.442 -4.326 -36.568 1.00 81.88 95 ALA A C 1
ATOM 764 O O . ALA A 1 95 ? 15.097 -5.307 -36.930 1.00 81.88 95 ALA A O 1
ATOM 765 N N . ASP A 1 96 ? 14.066 -3.356 -37.395 1.00 80.81 96 ASP A N 1
ATOM 766 C CA . ASP A 1 96 ? 14.437 -3.336 -38.812 1.00 80.81 96 ASP A CA 1
ATOM 767 C C . ASP A 1 96 ? 15.896 -2.896 -39.011 1.00 80.81 96 ASP A C 1
ATOM 769 O O . ASP A 1 96 ? 16.540 -3.259 -39.991 1.00 80.81 96 ASP A O 1
ATOM 773 N N . TYR A 1 97 ? 16.448 -2.160 -38.045 1.00 79.44 97 TYR A N 1
ATOM 774 C CA . TYR A 1 97 ? 17.827 -1.680 -38.025 1.00 79.44 97 TYR A CA 1
ATOM 775 C C . TYR A 1 97 ? 18.393 -1.694 -36.598 1.00 79.44 97 TYR A C 1
ATOM 777 O O . TYR A 1 97 ? 17.664 -1.797 -35.613 1.00 79.44 97 TYR A O 1
ATOM 785 N N . GLY A 1 98 ? 19.718 -1.590 -36.459 1.00 83.19 98 GLY A N 1
ATOM 786 C CA . GLY A 1 98 ? 20.379 -1.460 -35.158 1.00 83.19 98 GLY A CA 1
ATOM 787 C C . GLY A 1 98 ? 21.377 -2.576 -34.869 1.00 83.19 98 GLY A C 1
ATOM 788 O O . GLY A 1 98 ? 22.246 -2.877 -35.685 1.00 83.19 98 GLY A O 1
ATOM 789 N N . ARG A 1 99 ? 21.327 -3.167 -33.669 1.00 84.31 99 ARG A N 1
ATOM 790 C CA . ARG A 1 99 ? 22.346 -4.136 -33.245 1.00 84.31 99 ARG A CA 1
ATOM 791 C C . ARG A 1 99 ? 22.010 -5.520 -33.785 1.00 84.31 99 ARG A C 1
ATOM 793 O O . ARG A 1 99 ? 20.935 -6.030 -33.511 1.00 84.31 99 ARG A O 1
ATOM 800 N N . LEU A 1 100 ? 22.950 -6.163 -34.468 1.00 87.38 100 LEU A N 1
ATOM 801 C CA . LEU A 1 100 ? 22.761 -7.530 -34.955 1.00 87.38 100 LEU A CA 1
ATOM 802 C C . LEU A 1 100 ? 22.536 -8.514 -33.787 1.00 87.38 100 LEU A C 1
ATOM 804 O O . LEU A 1 100 ? 23.241 -8.445 -32.770 1.00 87.38 100 LEU A O 1
ATOM 808 N N . ASP A 1 101 ? 21.570 -9.424 -33.920 1.00 86.19 101 ASP A N 1
ATOM 809 C CA . ASP A 1 101 ? 21.377 -10.548 -33.003 1.00 86.19 101 ASP A CA 1
ATOM 810 C C . ASP A 1 101 ? 22.154 -11.780 -33.504 1.00 86.19 101 ASP A C 1
ATOM 812 O O . ASP A 1 101 ? 21.735 -12.411 -34.478 1.00 86.19 101 ASP A O 1
ATOM 816 N N . PRO A 1 102 ? 23.251 -12.190 -32.834 1.00 84.81 102 PRO A N 1
ATOM 817 C CA . PRO A 1 102 ? 24.056 -13.326 -33.280 1.00 84.81 102 PRO A CA 1
ATOM 818 C C . PRO A 1 102 ? 23.266 -14.635 -33.359 1.00 84.81 102 PRO A C 1
ATOM 820 O O . PRO A 1 102 ? 23.599 -15.511 -34.147 1.00 84.81 102 PRO A O 1
ATOM 823 N N . ARG A 1 103 ? 22.193 -14.768 -32.565 1.00 83.62 103 ARG A N 1
ATOM 824 C CA . ARG A 1 103 ? 21.336 -15.964 -32.550 1.00 83.62 103 ARG A CA 1
ATOM 825 C C . ARG A 1 103 ? 20.509 -16.126 -33.825 1.00 83.62 103 ARG A C 1
ATOM 827 O O . ARG A 1 103 ? 19.975 -17.201 -34.060 1.00 83.62 103 ARG A O 1
ATOM 834 N N . ARG A 1 104 ? 20.375 -15.058 -34.615 1.00 83.00 104 ARG A N 1
ATOM 835 C CA . ARG A 1 104 ? 19.536 -14.997 -35.818 1.00 83.00 104 ARG A CA 1
ATOM 836 C 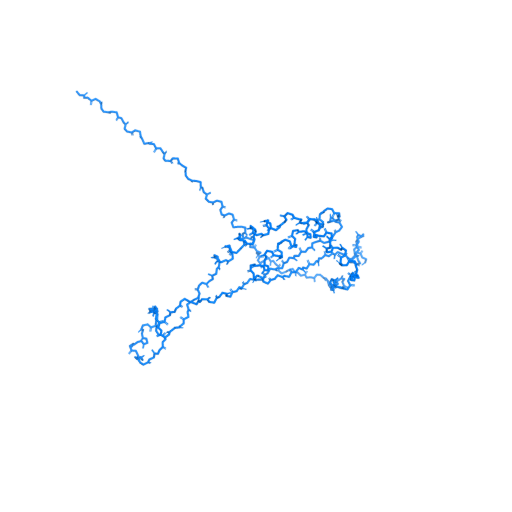C . ARG A 1 104 ? 20.348 -14.867 -37.100 1.00 83.00 104 ARG A C 1
ATOM 838 O O . ARG A 1 104 ? 19.767 -14.775 -38.172 1.00 83.00 104 ARG A O 1
ATOM 845 N N . LEU A 1 105 ? 21.677 -14.897 -36.994 1.00 84.56 105 LEU A N 1
ATOM 846 C CA . LEU A 1 105 ? 22.595 -14.810 -38.130 1.00 84.56 105 LEU A CA 1
ATOM 847 C C . LEU A 1 105 ? 22.335 -15.878 -39.195 1.00 84.56 105 LEU A C 1
ATOM 849 O O . LEU A 1 105 ? 22.465 -15.590 -40.378 1.00 84.56 105 LEU A O 1
ATOM 853 N N . SER A 1 106 ? 21.924 -17.083 -38.791 1.00 84.12 106 SER A N 1
ATOM 854 C CA . SER A 1 106 ? 21.583 -18.160 -39.727 1.00 84.12 106 SER A CA 1
ATOM 855 C C . SER A 1 106 ? 20.477 -17.764 -40.709 1.00 84.12 106 SER A C 1
ATOM 857 O O . SER A 1 106 ? 20.537 -18.169 -41.865 1.00 84.12 106 SER A O 1
ATOM 859 N N . ARG A 1 107 ? 19.525 -16.913 -40.297 1.00 81.94 107 ARG A N 1
ATOM 860 C CA . ARG A 1 107 ? 18.459 -16.420 -41.183 1.00 81.94 107 ARG A CA 1
ATOM 861 C C . ARG A 1 107 ? 18.980 -15.549 -42.311 1.00 81.94 107 ARG A C 1
ATOM 863 O O . ARG A 1 107 ? 18.427 -15.614 -43.394 1.00 81.94 107 ARG A O 1
ATOM 870 N N . LEU A 1 108 ? 20.064 -14.806 -42.087 1.00 78.44 108 LEU A N 1
ATOM 871 C CA . LEU A 1 108 ? 20.687 -13.992 -43.132 1.00 78.44 108 LEU A CA 1
ATOM 872 C C . LEU A 1 108 ? 21.157 -14.856 -44.316 1.00 78.44 108 LEU A C 1
ATOM 874 O O . LEU A 1 108 ? 21.176 -14.399 -45.452 1.00 78.44 108 LEU A O 1
ATOM 878 N N . VAL A 1 109 ? 21.546 -16.103 -44.031 1.00 82.31 109 VAL A N 1
ATOM 879 C CA . VAL A 1 109 ? 22.021 -17.062 -45.034 1.00 82.31 109 VAL A CA 1
ATOM 880 C C . VAL A 1 109 ? 20.853 -17.798 -45.692 1.00 82.31 109 VAL A C 1
ATOM 882 O O . VAL A 1 109 ? 20.891 -18.038 -46.893 1.00 82.31 109 VAL A O 1
ATOM 885 N N . THR A 1 110 ? 19.823 -18.167 -44.924 1.00 84.88 110 THR A N 1
ATOM 886 C CA . THR A 1 110 ? 18.696 -18.972 -45.430 1.00 84.88 110 THR A CA 1
ATOM 887 C C . THR A 1 110 ? 17.583 -18.152 -46.081 1.00 84.88 110 THR A C 1
ATOM 889 O O . THR A 1 110 ? 16.870 -18.676 -46.926 1.00 84.88 110 THR A O 1
ATOM 892 N N . ASP A 1 111 ? 17.405 -16.897 -45.672 1.00 81.38 111 ASP A N 1
ATOM 893 C CA . ASP A 1 111 ? 16.410 -15.964 -46.206 1.00 81.38 111 ASP A CA 1
ATOM 894 C C . ASP A 1 111 ? 16.987 -14.534 -46.191 1.00 81.38 111 ASP A C 1
ATOM 896 O O . ASP A 1 111 ? 16.754 -13.768 -45.249 1.00 81.38 111 ASP A O 1
ATOM 900 N N . PRO A 1 112 ? 17.769 -14.161 -47.224 1.00 75.00 112 PRO A N 1
ATOM 901 C CA . PRO A 1 112 ? 18.405 -12.846 -47.315 1.00 75.00 112 PRO A CA 1
ATOM 902 C C . PRO A 1 112 ? 17.404 -11.683 -47.395 1.00 75.00 112 PRO A C 1
ATOM 904 O O . PRO A 1 112 ? 17.768 -10.540 -47.126 1.00 75.00 112 PRO A O 1
ATOM 907 N N . SER A 1 113 ? 16.156 -11.968 -47.776 1.00 77.88 113 SER A N 1
ATOM 908 C CA . SER A 1 113 ? 15.051 -11.007 -47.843 1.00 77.88 113 SER A CA 1
ATOM 909 C C . SER A 1 113 ? 14.367 -10.752 -46.496 1.00 77.88 113 SER A C 1
ATOM 911 O O . SER A 1 113 ? 13.614 -9.786 -46.374 1.00 77.88 113 SER A O 1
ATOM 913 N N . GLY A 1 114 ? 14.612 -11.587 -45.483 1.00 68.69 114 GLY A N 1
ATOM 914 C CA . GLY A 1 114 ? 13.951 -11.494 -44.185 1.00 68.69 114 GLY A CA 1
ATOM 915 C C . GLY A 1 114 ? 14.446 -10.324 -43.327 1.00 68.69 114 GLY A C 1
ATOM 916 O O . GLY A 1 114 ? 15.620 -10.245 -42.961 1.00 68.69 114 GLY A O 1
ATOM 917 N N . THR A 1 115 ? 13.535 -9.440 -42.914 1.00 67.62 115 THR A N 1
ATOM 918 C CA . THR A 1 115 ? 13.787 -8.427 -41.877 1.00 67.62 115 THR A CA 1
ATOM 919 C C . THR A 1 115 ? 13.605 -9.055 -40.483 1.00 67.62 115 THR A C 1
ATOM 921 O O . THR A 1 115 ? 12.725 -9.885 -40.271 1.00 67.62 115 THR A O 1
ATOM 924 N N . GLY A 1 116 ? 14.487 -8.744 -39.519 1.00 74.06 116 GLY A N 1
ATOM 925 C CA . GLY A 1 116 ? 14.421 -9.303 -38.147 1.00 74.06 116 GLY A CA 1
ATOM 926 C C . GLY A 1 116 ? 15.711 -9.931 -37.596 1.00 74.06 116 GLY A C 1
ATOM 927 O O . GLY A 1 116 ? 15.692 -10.592 -36.550 1.00 74.06 116 GLY A O 1
ATOM 928 N N . VAL A 1 117 ? 16.848 -9.738 -38.277 1.00 83.50 117 VAL A N 1
ATOM 929 C CA . VAL A 1 117 ? 18.192 -10.074 -37.756 1.00 83.50 117 VAL A CA 1
ATOM 930 C C . VAL A 1 117 ? 18.746 -9.005 -36.812 1.00 83.50 117 VAL A C 1
ATOM 932 O O . VAL A 1 117 ? 19.693 -9.263 -36.063 1.00 83.50 117 VAL A O 1
ATOM 935 N N . TYR A 1 118 ? 18.154 -7.812 -36.824 1.00 86.31 118 TYR A N 1
ATOM 936 C CA . TYR A 1 118 ? 18.500 -6.735 -35.912 1.00 86.31 118 TYR A CA 1
ATOM 937 C C . TYR A 1 118 ? 17.612 -6.776 -34.672 1.00 86.31 118 TYR A C 1
ATOM 939 O O . TYR A 1 118 ? 16.456 -7.201 -34.683 1.00 86.31 118 TYR A O 1
ATOM 947 N N . ARG A 1 119 ? 18.194 -6.335 -33.563 1.00 86.81 119 ARG A N 1
ATOM 948 C CA . ARG A 1 119 ? 17.519 -6.140 -32.294 1.00 86.81 119 ARG A CA 1
ATOM 949 C C . ARG A 1 119 ? 17.863 -4.779 -31.726 1.00 86.81 119 ARG A C 1
ATOM 951 O O . ARG A 1 119 ? 19.000 -4.303 -31.803 1.00 86.81 119 ARG A O 1
ATOM 958 N N . GLU A 1 120 ? 16.902 -4.215 -31.029 1.00 86.50 120 GLU A N 1
ATOM 959 C CA . GLU A 1 120 ? 17.083 -3.024 -30.222 1.00 86.50 120 GLU A CA 1
ATOM 960 C C . GLU A 1 120 ? 16.742 -3.314 -28.762 1.00 86.50 120 GLU A C 1
ATOM 962 O O . GLU A 1 120 ? 16.082 -4.303 -28.417 1.00 86.50 120 GLU A O 1
ATOM 967 N N . ARG A 1 121 ? 17.248 -2.468 -27.863 1.00 76.50 121 ARG A N 1
ATOM 968 C CA . ARG A 1 121 ? 16.822 -2.533 -26.467 1.00 76.50 121 ARG A CA 1
ATOM 969 C C . ARG A 1 121 ? 15.414 -1.967 -26.401 1.00 76.50 121 ARG A C 1
ATOM 971 O O . ARG A 1 121 ? 15.226 -0.803 -26.732 1.00 76.50 121 ARG A O 1
ATOM 978 N N . SER A 1 122 ? 14.464 -2.772 -25.930 1.00 69.94 122 SER A N 1
ATOM 979 C CA . SER A 1 122 ? 13.123 -2.280 -25.640 1.00 69.94 122 SER A CA 1
ATOM 980 C C . SER A 1 122 ? 13.227 -1.139 -24.626 1.00 69.94 122 SER A C 1
ATOM 982 O O . SER A 1 122 ? 13.842 -1.282 -23.564 1.00 69.94 122 SER A O 1
ATOM 984 N N . SER A 1 123 ? 12.662 0.009 -24.992 1.00 58.19 123 SER A N 1
ATOM 985 C CA . SER A 1 123 ? 12.540 1.194 -24.145 1.00 58.19 123 SER A CA 1
ATOM 986 C C . SER A 1 123 ? 11.297 1.146 -23.256 1.00 58.19 123 SER A C 1
ATOM 988 O O . SER A 1 123 ? 11.043 2.109 -22.532 1.00 58.19 123 SER A O 1
ATOM 990 N N . THR A 1 124 ? 10.527 0.050 -23.285 1.00 55.28 124 THR A N 1
ATOM 991 C CA . THR A 1 124 ? 9.254 -0.022 -22.573 1.00 55.28 124 THR A CA 1
ATOM 992 C C . THR A 1 124 ? 9.501 0.125 -21.074 1.00 55.28 124 THR A C 1
ATOM 994 O O . THR A 1 124 ? 10.120 -0.716 -20.420 1.00 55.28 124 THR A O 1
ATOM 997 N N . LEU A 1 125 ? 9.033 1.248 -20.529 1.00 55.00 125 LEU A N 1
ATOM 998 C CA . LEU A 1 125 ? 9.035 1.563 -19.106 1.00 55.00 125 LEU A CA 1
ATOM 999 C C . LEU A 1 125 ? 7.903 0.801 -18.402 1.00 55.00 125 LEU A C 1
ATOM 1001 O O . LEU A 1 125 ? 7.185 1.409 -17.611 1.00 55.00 125 LEU A O 1
ATOM 1005 N N . ASP A 1 126 ? 7.720 -0.492 -18.677 1.00 53.09 126 ASP A N 1
ATOM 1006 C CA . ASP A 1 126 ? 6.674 -1.256 -18.004 1.00 53.09 126 ASP A CA 1
ATOM 1007 C C . ASP A 1 126 ? 7.015 -1.344 -16.519 1.00 53.09 126 ASP A C 1
ATOM 1009 O O . ASP A 1 126 ? 8.023 -1.915 -16.085 1.00 53.09 126 ASP A O 1
ATOM 1013 N N . ARG A 1 127 ? 6.196 -0.654 -15.724 1.00 60.53 127 ARG A N 1
ATOM 1014 C CA . ARG A 1 127 ? 6.274 -0.653 -14.268 1.00 60.53 127 ARG A CA 1
ATOM 1015 C C . ARG A 1 127 ? 5.523 -1.895 -13.791 1.00 60.53 127 ARG A C 1
ATOM 1017 O O . ARG A 1 127 ? 4.407 -1.800 -13.290 1.00 60.53 127 ARG A O 1
ATOM 1024 N N . ASP A 1 128 ? 6.156 -3.057 -13.944 1.00 69.06 128 ASP A N 1
ATOM 1025 C CA . ASP A 1 128 ? 5.680 -4.349 -13.419 1.00 69.06 128 ASP A CA 1
ATOM 1026 C C . ASP A 1 128 ? 5.893 -4.427 -11.902 1.00 69.06 128 ASP A C 1
ATOM 1028 O O . ASP A 1 128 ? 6.611 -5.269 -11.363 1.00 69.06 128 ASP A O 1
ATOM 1032 N N . THR A 1 129 ? 5.348 -3.464 -11.172 1.00 76.81 129 THR A N 1
ATOM 1033 C CA . THR A 1 129 ? 5.399 -3.454 -9.714 1.00 76.81 129 THR A CA 1
ATOM 1034 C C . THR A 1 129 ? 4.083 -2.923 -9.189 1.00 76.81 129 THR A C 1
ATOM 1036 O O . THR A 1 129 ? 3.659 -1.820 -9.538 1.00 76.81 129 THR A O 1
ATOM 1039 N N . VAL A 1 130 ? 3.454 -3.734 -8.347 1.00 86.69 130 VAL A N 1
ATOM 1040 C CA . VAL A 1 130 ? 2.297 -3.357 -7.543 1.00 86.69 130 VAL A CA 1
ATOM 1041 C C . VAL A 1 130 ? 2.707 -3.481 -6.082 1.00 86.69 130 VAL A C 1
ATOM 1043 O O . VAL A 1 130 ? 3.418 -4.419 -5.718 1.00 86.69 130 VAL A O 1
ATOM 1046 N N . VAL A 1 131 ? 2.315 -2.508 -5.266 1.00 89.25 131 VAL A N 1
ATOM 1047 C CA . VAL A 1 131 ? 2.571 -2.504 -3.824 1.00 89.25 131 VAL A CA 1
ATOM 1048 C C . VAL A 1 131 ? 1.237 -2.466 -3.095 1.00 89.25 131 VAL A C 1
ATOM 1050 O O . VAL A 1 131 ? 0.441 -1.561 -3.318 1.00 89.25 131 VAL A O 1
ATOM 1053 N N . THR A 1 132 ? 1.022 -3.414 -2.189 1.00 94.00 132 THR A N 1
ATOM 1054 C CA . THR A 1 132 ? -0.119 -3.397 -1.268 1.00 94.00 132 THR A CA 1
ATOM 1055 C C . THR A 1 132 ? 0.388 -3.059 0.131 1.00 94.00 132 THR A C 1
ATOM 1057 O O . THR A 1 132 ? 1.310 -3.703 0.635 1.00 94.00 132 THR A O 1
ATOM 1060 N N . LEU A 1 133 ? -0.190 -2.032 0.752 1.00 93.44 133 LEU A N 1
ATOM 1061 C CA . LEU A 1 133 ? 0.055 -1.650 2.140 1.00 93.44 133 LEU A CA 1
ATOM 1062 C C . LEU A 1 133 ? -1.086 -2.198 3.000 1.00 93.44 133 LEU A C 1
ATOM 1064 O O . LEU A 1 133 ? -2.222 -1.765 2.844 1.00 93.44 133 LEU A O 1
ATOM 1068 N N . LEU A 1 134 ? -0.789 -3.136 3.899 1.00 94.00 134 LEU A N 1
ATOM 1069 C CA . LEU A 1 134 ? -1.768 -3.707 4.825 1.00 94.00 134 LEU A CA 1
ATOM 1070 C C . LEU A 1 134 ? -1.598 -3.084 6.217 1.00 94.00 134 LEU A C 1
ATOM 1072 O O . LEU A 1 134 ? -0.530 -3.198 6.819 1.00 94.00 134 LEU A O 1
ATOM 1076 N N . LEU A 1 135 ? -2.639 -2.414 6.711 1.00 92.00 135 LEU A N 1
ATOM 1077 C CA . LEU A 1 135 ? -2.645 -1.705 7.989 1.00 92.00 135 LEU A CA 1
ATOM 1078 C C . LEU A 1 135 ? -3.387 -2.496 9.065 1.00 92.00 135 LEU A C 1
ATOM 1080 O O . LEU A 1 135 ? -4.555 -2.837 8.899 1.00 92.00 135 LEU A O 1
ATOM 1084 N N . ASP A 1 136 ? -2.714 -2.721 10.190 1.00 91.25 136 ASP A N 1
ATOM 1085 C CA . ASP A 1 136 ? -3.340 -3.259 11.395 1.00 91.25 136 ASP A CA 1
ATOM 1086 C C . ASP A 1 136 ? -4.121 -2.162 12.128 1.00 91.25 136 ASP A C 1
ATOM 1088 O O . ASP A 1 136 ? -3.552 -1.127 12.489 1.00 91.25 136 ASP A O 1
ATOM 1092 N N . ASN A 1 137 ? -5.407 -2.401 12.374 1.00 85.50 137 ASN A N 1
ATOM 1093 C CA . ASN A 1 137 ? -6.263 -1.554 13.201 1.00 85.50 137 ASN A CA 1
ATOM 1094 C C . ASN A 1 137 ? -6.755 -2.274 14.475 1.00 85.50 137 ASN A C 1
ATOM 1096 O O . ASN A 1 137 ? -7.762 -1.890 15.068 1.00 85.50 137 ASN A O 1
ATOM 1100 N N . SER A 1 138 ? -6.034 -3.309 14.917 1.00 85.88 138 SER A N 1
ATOM 1101 C CA . SER A 1 138 ? -6.283 -4.028 16.167 1.00 85.88 138 SER A CA 1
ATOM 1102 C C . SER A 1 138 ? -6.199 -3.122 17.400 1.00 85.88 138 SER A C 1
ATOM 1104 O O . SER A 1 138 ? -5.625 -2.030 17.387 1.00 85.88 138 SER A O 1
ATOM 1106 N N . ALA A 1 139 ? -6.720 -3.601 18.533 1.00 83.44 139 ALA A N 1
ATOM 1107 C CA . ALA A 1 139 ? -6.725 -2.849 19.790 1.00 83.44 139 ALA A CA 1
ATOM 1108 C C . ALA A 1 139 ? -5.326 -2.370 20.231 1.00 83.44 139 ALA A C 1
ATOM 1110 O O . ALA A 1 139 ? -5.196 -1.292 20.816 1.00 83.44 139 ALA A O 1
ATOM 1111 N N . SER A 1 140 ? -4.267 -3.120 19.905 1.00 84.62 140 SER A N 1
ATOM 1112 C CA . SER A 1 140 ? -2.889 -2.724 20.207 1.00 84.62 140 SER A CA 1
ATOM 1113 C C . SER A 1 140 ? -2.482 -1.439 19.474 1.00 84.62 140 SER A C 1
ATOM 1115 O O . SER A 1 140 ? -1.729 -0.625 20.005 1.00 84.62 140 SER A O 1
ATOM 1117 N N . MET A 1 141 ? -3.040 -1.177 18.296 1.00 89.12 141 MET A N 1
ATOM 1118 C CA . MET A 1 141 ? -2.673 -0.047 17.448 1.00 89.12 141 MET A CA 1
ATOM 1119 C C . MET A 1 141 ? -3.291 1.286 17.894 1.00 89.12 141 MET A C 1
ATOM 1121 O O . MET A 1 141 ? -2.952 2.329 17.336 1.00 89.12 141 MET A O 1
ATOM 1125 N N . ARG A 1 142 ? -4.133 1.304 18.936 1.00 86.12 142 ARG A N 1
ATOM 1126 C CA . ARG A 1 142 ? -4.830 2.511 19.414 1.00 86.12 142 ARG A CA 1
ATOM 1127 C C . ARG A 1 142 ? -3.896 3.700 19.700 1.00 86.12 142 ARG A C 1
ATOM 1129 O O . ARG A 1 142 ? -2.742 3.567 20.116 1.00 86.12 142 ARG A O 1
ATOM 1136 N N . GLY A 1 143 ? -4.438 4.903 19.503 1.00 87.62 143 GLY A N 1
ATOM 1137 C CA . GLY A 1 143 ? -3.780 6.168 19.825 1.00 87.62 143 GLY A CA 1
ATOM 1138 C C . GLY A 1 143 ? -2.667 6.541 18.842 1.00 87.62 143 GLY A C 1
ATOM 1139 O O . GLY A 1 143 ? -2.896 6.703 17.644 1.00 87.62 143 GLY A O 1
ATOM 1140 N N . ARG A 1 144 ? -1.445 6.730 19.351 1.00 83.81 144 ARG A N 1
ATOM 1141 C CA . ARG A 1 144 ? -0.319 7.236 18.547 1.00 83.81 144 ARG A CA 1
ATOM 1142 C C . ARG A 1 144 ? 0.120 6.259 17.453 1.00 83.81 144 ARG A C 1
ATOM 1144 O O . ARG A 1 144 ? 0.550 6.712 16.397 1.00 83.81 144 ARG A O 1
ATOM 1151 N N . ARG A 1 145 ? 0.024 4.945 17.687 1.00 87.00 145 ARG A N 1
ATOM 1152 C CA . ARG A 1 145 ? 0.530 3.920 16.755 1.00 87.00 145 ARG A CA 1
ATOM 1153 C C . ARG A 1 145 ? -0.223 3.930 15.427 1.00 87.00 145 ARG A C 1
ATOM 1155 O O . ARG A 1 145 ? 0.416 4.100 14.393 1.00 87.00 145 ARG A O 1
ATOM 1162 N N . ILE A 1 146 ? -1.553 3.861 15.455 1.00 89.50 146 ILE A N 1
ATOM 1163 C CA . ILE A 1 146 ? -2.380 3.931 14.245 1.00 89.50 146 ILE A CA 1
ATOM 1164 C C . ILE A 1 146 ? -2.205 5.267 13.519 1.00 89.50 146 ILE A C 1
ATOM 1166 O O . ILE A 1 146 ? -2.086 5.290 12.298 1.00 89.50 146 ILE A O 1
ATOM 1170 N N . ARG A 1 147 ? -2.074 6.380 14.257 1.00 85.94 147 ARG A N 1
ATOM 1171 C CA . ARG A 1 147 ? -1.823 7.698 13.654 1.00 85.94 147 ARG A CA 1
ATOM 1172 C C . ARG A 1 147 ? -0.492 7.731 12.901 1.00 85.94 147 ARG A C 1
ATOM 1174 O O . ARG A 1 147 ? -0.442 8.194 11.768 1.00 85.94 147 ARG A O 1
ATOM 1181 N N . MET A 1 148 ? 0.577 7.208 13.503 1.00 85.75 148 MET A N 1
ATOM 1182 C CA . MET A 1 148 ? 1.883 7.110 12.843 1.00 85.75 148 MET A CA 1
ATOM 1183 C C . MET A 1 148 ? 1.849 6.165 11.641 1.00 85.75 148 MET A C 1
ATOM 1185 O O . MET A 1 148 ? 2.438 6.484 10.614 1.00 85.75 148 MET A O 1
ATOM 1189 N N . ALA A 1 149 ? 1.152 5.032 11.744 1.00 89.50 149 ALA A N 1
ATOM 1190 C CA . ALA A 1 149 ? 0.990 4.100 10.633 1.00 89.50 149 ALA A CA 1
ATOM 1191 C C . ALA A 1 149 ? 0.259 4.757 9.450 1.00 89.50 149 ALA A C 1
ATOM 1193 O O . ALA A 1 149 ? 0.740 4.672 8.323 1.00 89.50 149 ALA A O 1
ATOM 1194 N N . ALA A 1 150 ? -0.835 5.479 9.712 1.00 89.31 150 ALA A N 1
ATOM 1195 C CA . ALA A 1 150 ? -1.585 6.216 8.699 1.00 89.31 150 ALA A CA 1
ATOM 1196 C C . ALA A 1 150 ? -0.738 7.309 8.026 1.00 89.31 150 ALA A C 1
ATOM 1198 O O . ALA A 1 150 ? -0.747 7.427 6.803 1.00 89.31 150 ALA A O 1
ATOM 1199 N N . LEU A 1 151 ? 0.055 8.057 8.804 1.00 87.12 151 LEU A N 1
ATOM 1200 C CA . LEU A 1 151 ? 0.992 9.050 8.265 1.00 87.12 151 LEU A CA 1
ATOM 1201 C C . LEU A 1 151 ? 2.058 8.400 7.381 1.00 87.12 151 LEU A C 1
ATOM 1203 O O . LEU A 1 151 ? 2.294 8.844 6.261 1.00 87.12 151 LEU A O 1
ATOM 1207 N N . CYS A 1 152 ? 2.690 7.324 7.852 1.00 86.62 152 CYS A N 1
ATOM 1208 C CA . CYS A 1 152 ? 3.666 6.581 7.061 1.00 86.62 152 CYS A CA 1
ATOM 1209 C C . CYS A 1 152 ? 3.050 6.050 5.762 1.00 86.62 152 CYS A C 1
ATOM 1211 O O . CYS A 1 152 ? 3.672 6.169 4.707 1.00 86.62 152 CYS A O 1
ATOM 1213 N N . ALA A 1 153 ? 1.836 5.499 5.826 1.00 91.44 153 ALA A N 1
ATOM 1214 C CA . ALA A 1 153 ? 1.120 4.997 4.663 1.00 91.44 153 ALA A CA 1
ATOM 1215 C C . ALA A 1 153 ? 0.824 6.112 3.651 1.00 91.44 153 ALA A C 1
ATOM 1217 O O . ALA A 1 153 ? 1.123 5.930 2.476 1.00 91.44 153 ALA A O 1
ATOM 1218 N N . ASP A 1 154 ? 0.336 7.277 4.091 1.00 88.62 154 ASP A N 1
ATOM 1219 C CA . ASP A 1 154 ? 0.082 8.431 3.216 1.00 88.62 154 ASP A CA 1
ATOM 1220 C C . ASP A 1 154 ? 1.373 8.917 2.535 1.00 88.62 154 ASP A C 1
ATOM 1222 O O . ASP A 1 154 ? 1.418 9.099 1.318 1.00 88.62 154 ASP A O 1
ATOM 1226 N N . LEU A 1 155 ? 2.473 9.043 3.284 1.00 86.50 155 LEU A N 1
ATOM 1227 C CA . LEU A 1 155 ? 3.756 9.475 2.722 1.00 86.50 155 LEU A CA 1
ATOM 1228 C C . LEU A 1 155 ? 4.349 8.464 1.738 1.00 86.50 155 LEU A C 1
ATOM 1230 O O . LEU A 1 155 ? 4.909 8.856 0.706 1.00 86.50 155 LEU A O 1
ATOM 1234 N N . LEU A 1 156 ? 4.243 7.171 2.044 1.00 87.50 156 LEU A N 1
ATOM 1235 C CA . LEU A 1 156 ? 4.693 6.102 1.159 1.00 87.50 156 LEU A CA 1
ATOM 1236 C C . LEU A 1 156 ? 3.831 6.027 -0.097 1.00 87.50 156 LEU A C 1
ATOM 1238 O O . LEU A 1 156 ? 4.396 5.980 -1.185 1.00 87.50 156 LEU A O 1
ATOM 1242 N N . ALA A 1 157 ? 2.506 6.085 0.034 1.00 90.38 157 ALA A N 1
ATOM 1243 C CA . ALA A 1 157 ? 1.578 6.069 -1.091 1.00 90.38 157 ALA A CA 1
ATOM 1244 C C . ALA A 1 157 ? 1.857 7.233 -2.046 1.00 90.38 157 ALA A C 1
ATOM 1246 O O . ALA A 1 157 ? 2.163 6.998 -3.212 1.00 90.38 157 ALA A O 1
ATOM 1247 N N . ARG A 1 158 ? 1.941 8.470 -1.533 1.00 86.44 158 ARG A N 1
ATOM 1248 C CA . ARG A 1 158 ? 2.322 9.645 -2.340 1.00 86.44 158 ARG A CA 1
ATOM 1249 C C . ARG A 1 158 ? 3.686 9.476 -3.013 1.00 86.44 158 ARG A C 1
ATOM 1251 O O . ARG A 1 158 ? 3.891 9.921 -4.141 1.00 86.44 158 ARG A O 1
ATOM 1258 N N . SER A 1 159 ? 4.653 8.855 -2.333 1.00 86.50 159 SER A N 1
ATOM 1259 C CA . SER A 1 159 ? 5.978 8.593 -2.913 1.00 86.50 159 SER A CA 1
ATOM 1260 C C . SER A 1 159 ? 5.910 7.561 -4.045 1.00 86.50 159 SER A C 1
ATOM 1262 O O . SER A 1 159 ? 6.532 7.759 -5.086 1.00 86.50 159 SER A O 1
ATOM 1264 N N . LEU A 1 160 ? 5.150 6.481 -3.857 1.00 87.44 160 LEU A N 1
ATOM 1265 C CA . LEU A 1 160 ? 4.976 5.389 -4.816 1.00 87.44 160 LEU A CA 1
ATOM 1266 C C . LEU A 1 160 ? 4.175 5.825 -6.048 1.00 87.44 160 LEU A C 1
ATOM 1268 O O . LEU A 1 160 ? 4.583 5.517 -7.168 1.00 87.44 160 LEU A O 1
ATOM 1272 N N . GLU A 1 161 ? 3.116 6.614 -5.862 1.00 85.56 161 GLU A N 1
ATOM 1273 C CA . GLU A 1 161 ? 2.330 7.227 -6.939 1.00 85.56 161 GLU A CA 1
ATOM 1274 C C . GLU A 1 161 ? 3.193 8.146 -7.809 1.00 85.56 161 GLU A C 1
ATOM 1276 O O . GLU A 1 161 ? 3.185 8.032 -9.035 1.00 85.56 161 GLU A O 1
ATOM 1281 N N . ARG A 1 162 ? 4.039 8.990 -7.196 1.00 83.62 162 ARG A N 1
ATOM 1282 C CA . ARG A 1 162 ? 5.032 9.799 -7.933 1.00 83.62 162 ARG A CA 1
ATOM 1283 C C . ARG A 1 162 ? 6.038 8.933 -8.689 1.00 83.62 162 ARG A C 1
ATOM 1285 O O . ARG A 1 162 ? 6.482 9.299 -9.776 1.00 83.62 162 ARG A O 1
ATOM 1292 N N . CYS A 1 163 ? 6.380 7.770 -8.143 1.00 80.12 163 CYS A N 1
ATOM 1293 C CA . CYS A 1 163 ? 7.184 6.751 -8.813 1.00 80.12 163 CYS A CA 1
ATOM 1294 C C . CYS A 1 163 ? 6.373 5.877 -9.785 1.00 80.12 163 CYS A C 1
ATOM 1296 O O . CYS A 1 163 ? 6.922 4.896 -10.296 1.00 80.12 163 CYS A O 1
ATOM 1298 N N . GLY A 1 164 ? 5.114 6.218 -10.089 1.00 80.19 164 GLY A N 1
ATOM 1299 C CA . GLY A 1 164 ? 4.204 5.505 -10.996 1.00 80.19 164 GLY A CA 1
ATOM 1300 C C . GLY A 1 164 ? 4.015 4.028 -10.660 1.00 80.19 164 GLY A C 1
ATOM 1301 O O . GLY A 1 164 ? 3.832 3.210 -11.557 1.00 80.19 164 GLY A O 1
ATOM 1302 N N . VAL A 1 165 ? 4.141 3.670 -9.386 1.00 85.31 165 VAL A N 1
ATOM 1303 C CA . VAL A 1 165 ? 3.869 2.325 -8.885 1.00 85.31 165 VAL A CA 1
ATOM 1304 C C . VAL A 1 165 ? 2.393 2.254 -8.524 1.00 85.31 165 VAL A C 1
ATOM 1306 O O . VAL A 1 165 ? 1.900 3.091 -7.766 1.00 85.31 165 VAL A O 1
ATOM 1309 N N . ARG A 1 166 ? 1.688 1.246 -9.046 1.00 87.94 166 ARG A N 1
ATOM 1310 C CA . ARG A 1 166 ? 0.299 0.989 -8.646 1.00 87.94 166 ARG A CA 1
ATOM 1311 C C . ARG A 1 166 ? 0.291 0.577 -7.180 1.00 87.94 166 ARG A C 1
ATOM 1313 O O . ARG A 1 166 ? 0.988 -0.368 -6.811 1.00 87.94 166 ARG A O 1
ATOM 1320 N N . THR A 1 167 ? -0.458 1.310 -6.366 1.00 91.19 167 THR A N 1
ATOM 1321 C CA . THR A 1 167 ? -0.471 1.128 -4.915 1.00 91.19 167 THR A CA 1
ATOM 1322 C C . THR A 1 167 ? -1.899 0.924 -4.433 1.00 91.19 167 THR A C 1
ATOM 1324 O O . THR A 1 167 ? -2.799 1.637 -4.866 1.00 91.19 167 THR A O 1
ATOM 1327 N N . GLU A 1 168 ? -2.094 -0.044 -3.547 1.00 93.94 168 GLU A N 1
ATOM 1328 C CA . GLU A 1 168 ? -3.355 -0.312 -2.857 1.00 93.94 168 GLU A CA 1
ATOM 1329 C C . GLU A 1 168 ? -3.123 -0.242 -1.344 1.00 93.94 168 GLU A C 1
ATOM 1331 O O . GLU A 1 168 ? -2.076 -0.674 -0.855 1.00 93.94 168 GLU A O 1
ATOM 1336 N N . ILE A 1 169 ? -4.082 0.308 -0.597 1.00 93.50 169 ILE A N 1
ATOM 1337 C CA . ILE A 1 169 ? -4.040 0.367 0.867 1.00 93.50 169 ILE A CA 1
ATOM 1338 C C . ILE A 1 169 ? -5.236 -0.405 1.410 1.00 93.50 169 ILE A C 1
ATOM 1340 O O . ILE A 1 169 ? -6.380 -0.075 1.107 1.00 93.50 169 ILE A O 1
ATOM 1344 N N . LEU A 1 170 ? -4.956 -1.412 2.229 1.00 92.88 170 LEU A N 1
ATOM 1345 C CA . LEU A 1 170 ? -5.933 -2.272 2.881 1.00 92.88 170 LEU A CA 1
ATOM 1346 C C . LEU A 1 170 ? -5.796 -2.139 4.397 1.00 92.88 170 LEU A C 1
ATOM 1348 O O . LEU A 1 170 ? -4.715 -1.853 4.913 1.00 92.88 170 LEU A O 1
ATOM 1352 N N . GLY A 1 171 ? -6.887 -2.372 5.118 1.00 91.06 171 GLY A N 1
ATOM 1353 C CA . GLY A 1 171 ? -6.894 -2.450 6.574 1.00 91.06 171 GLY A CA 1
ATOM 1354 C C . GLY A 1 171 ? -7.417 -3.802 7.033 1.00 91.06 171 GLY A C 1
ATOM 1355 O O . GLY A 1 171 ? -8.249 -4.397 6.352 1.00 91.06 171 GLY A O 1
ATOM 1356 N N . TYR A 1 172 ? -6.956 -4.271 8.187 1.00 90.00 172 TYR A N 1
ATOM 1357 C CA . TYR A 1 172 ? -7.563 -5.401 8.880 1.00 90.00 172 TYR A CA 1
ATOM 1358 C C . TYR A 1 172 ? -7.810 -5.055 10.346 1.00 90.00 172 TYR A C 1
ATOM 1360 O O . TYR A 1 172 ? -7.069 -4.297 10.973 1.00 90.00 172 TYR A O 1
ATOM 1368 N N . THR A 1 173 ? -8.890 -5.601 10.886 1.00 86.38 173 THR A N 1
ATOM 1369 C CA . THR A 1 173 ? -9.261 -5.496 12.296 1.00 86.38 173 THR A CA 1
ATOM 1370 C C . THR A 1 173 ? -10.093 -6.711 12.674 1.00 86.38 173 THR A C 1
ATOM 1372 O O . THR A 1 173 ? -10.606 -7.411 11.805 1.00 86.38 173 THR A O 1
ATOM 1375 N N . THR A 1 174 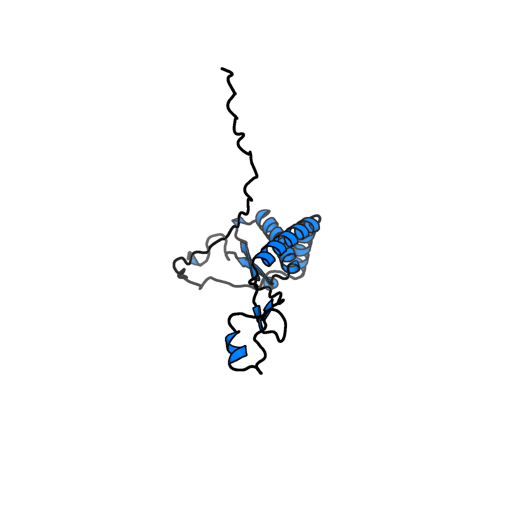? -10.250 -6.953 13.969 1.00 80.56 174 THR A N 1
ATOM 1376 C CA . THR A 1 174 ? -11.270 -7.867 14.485 1.00 80.56 174 THR A CA 1
ATOM 1377 C C . THR A 1 174 ? -12.570 -7.101 14.741 1.00 80.56 174 THR A C 1
ATOM 1379 O O . THR A 1 174 ? -12.533 -5.910 15.060 1.00 80.56 174 THR A O 1
ATOM 1382 N N . ALA A 1 175 ? -13.718 -7.772 14.598 1.00 67.25 175 ALA A N 1
ATOM 1383 C CA . ALA A 1 175 ? -15.039 -7.182 14.844 1.00 67.25 175 ALA A CA 1
ATOM 1384 C C . ALA A 1 175 ? -15.291 -6.877 16.335 1.00 67.25 175 ALA A C 1
ATOM 1386 O O . ALA A 1 175 ? -15.934 -5.886 16.670 1.00 67.25 175 ALA A O 1
ATOM 1387 N N . ALA A 1 176 ? -14.750 -7.705 17.236 1.00 58.47 176 ALA A N 1
ATOM 1388 C CA . ALA A 1 176 ? -14.869 -7.545 18.683 1.00 58.47 176 ALA A CA 1
ATOM 1389 C C . ALA A 1 176 ? -13.492 -7.582 19.360 1.00 58.47 176 ALA A C 1
ATOM 1391 O O . ALA A 1 176 ? -12.553 -8.226 18.881 1.00 58.47 176 ALA A O 1
ATOM 1392 N N . TRP A 1 177 ? -13.381 -6.855 20.472 1.00 51.88 177 TRP A N 1
ATOM 1393 C CA . TRP A 1 177 ? -12.148 -6.685 21.244 1.00 51.88 177 TRP A CA 1
ATOM 1394 C C . TRP A 1 177 ? -11.985 -7.710 22.382 1.00 51.88 177 TRP A C 1
ATOM 1396 O O . TRP A 1 177 ? -10.856 -7.928 22.809 1.00 51.88 177 TRP A O 1
ATOM 1406 N N . ASP A 1 178 ? -13.067 -8.387 22.788 1.00 50.22 178 ASP A N 1
ATOM 1407 C CA . ASP A 1 178 ? -13.121 -9.334 23.922 1.00 50.22 178 ASP A CA 1
ATOM 1408 C C . ASP A 1 178 ? -13.150 -10.819 23.504 1.00 50.22 178 ASP A C 1
ATOM 1410 O O . ASP A 1 178 ? -13.601 -11.687 24.245 1.00 50.22 178 ASP A O 1
ATOM 1414 N N . GLY A 1 179 ? -12.646 -11.135 22.311 1.00 50.25 179 GLY A N 1
ATOM 1415 C CA . GLY A 1 179 ? -12.771 -12.467 21.714 1.00 50.25 179 GLY A CA 1
ATOM 1416 C C . GLY A 1 179 ? -13.953 -12.497 20.751 1.00 50.25 179 GLY A C 1
ATOM 1417 O O . GLY A 1 179 ? -15.097 -12.254 21.120 1.00 50.25 179 GLY A O 1
ATOM 1418 N N . GLY A 1 180 ? -13.657 -12.694 19.466 1.00 50.84 180 GLY A N 1
ATOM 1419 C CA . GLY A 1 180 ? -14.675 -12.725 18.418 1.00 50.84 180 GLY A CA 1
ATOM 1420 C C . GLY A 1 180 ? -15.633 -13.909 18.563 1.00 50.84 180 GLY A C 1
ATOM 1421 O O . GLY A 1 180 ? -15.375 -14.844 19.316 1.00 50.84 180 GLY A O 1
ATOM 1422 N N . ALA A 1 181 ? -16.697 -13.909 17.759 1.00 54.38 181 ALA A N 1
ATOM 1423 C CA . ALA A 1 181 ? -17.716 -14.965 17.708 1.00 54.38 181 ALA A CA 1
ATOM 1424 C C . ALA A 1 181 ? -17.180 -16.385 17.418 1.00 54.38 181 ALA A C 1
ATOM 1426 O O . ALA A 1 181 ? -17.933 -17.342 17.515 1.00 54.38 181 ALA A O 1
ATOM 1427 N N . ALA A 1 182 ? -15.895 -16.527 17.079 1.00 54.25 182 ALA A N 1
ATOM 1428 C CA . ALA A 1 182 ? -15.216 -17.813 16.933 1.00 54.25 182 ALA A CA 1
ATOM 1429 C C . ALA A 1 182 ? -14.869 -18.491 18.277 1.00 54.25 182 ALA A C 1
ATOM 1431 O O . ALA A 1 182 ? -14.458 -19.646 18.279 1.00 54.25 182 ALA A O 1
ATOM 1432 N N . ALA A 1 183 ? -14.968 -17.770 19.401 1.00 50.12 183 ALA A N 1
ATOM 1433 C CA . ALA A 1 183 ? -14.744 -18.306 20.745 1.00 50.12 183 ALA A CA 1
ATOM 1434 C C . ALA A 1 183 ? -16.030 -18.833 21.419 1.00 50.12 183 ALA A C 1
ATOM 1436 O O . ALA A 1 183 ? -15.963 -19.253 22.575 1.00 50.12 183 ALA A O 1
ATOM 1437 N N . ALA A 1 184 ? -17.172 -18.778 20.723 1.00 43.03 184 ALA A N 1
ATOM 1438 C CA . ALA A 1 184 ? -18.471 -19.264 21.185 1.00 43.03 184 ALA A CA 1
ATOM 1439 C C . ALA A 1 184 ? -18.833 -20.607 20.538 1.00 43.03 184 ALA A C 1
ATOM 1441 O O . ALA A 1 184 ? -18.506 -20.792 19.343 1.00 43.03 184 ALA A O 1
#

Foldseek 3Di:
DDDDDDDDDDDDDDDDDPPPPPPPPDPPPDPPDDDPDCPQPDDDDPPVVDDPVVVVVVVVVLVVVCPPLVVVLVVLLVVVLVVQVVPDDFDKDFDQDDAFDPVCVVCCVVPVPDRGRDIDTDPDPPSPAAEEAEAEPEPVCPDPNSSVSVNVCVSVVSSCVVSVHHYHYHYDYHPDNPDDPVVD

Sequence (184 aa):
AEGRPRRERRPAQGMPASIAGSVSVRIAAGPRYDVYTRAHDETVRPGDLVSPQQLMSLRRQLEEATPEATRLVTRLARALERRLQARRPRRWREADYGRLDPRRLSRLVTDPSGTGVYRERSSTLDRDTVVTLLLDNSASMRGRRIRMAALCADLLARSLERCGVRTEILGYTTAAWDGGAAAA

pLDDT: mean 73.17, std 18.13, range [31.16, 94.0]

Radius of gyration: 28.41 Å; chains: 1; bounding box: 99×46×72 Å